Protein AF-A0A7Y2V251-F1 (afdb_monomer_lite)

Secondary structure (DSSP, 8-state):
-HHHHHHHHHHHHHHHHTT-SEEEE----GGGTTEEEEE-TTSSEEEEEESSS-EEEEEEE-SS-EEEEEEEESEEEEE-TTPPSEEEEEEEEESS-EEEEEEEE-S--SS-----SSSSSS-TTS---------------------EEEEEEEE-SS-EEEEEEEE-HHHHHHHHHHHHHHTTSTTGGG-EEEEEEBS-HHHHHHHHHH-TTGGGS--TTB-SS-SEEGGGGS-------

Foldseek 3Di:
DVVVVVVVVVVVVVVVVVPQQKDKDDDPDPVCVQWDWDADPVSQKIKIAGNPWFFQWKWKDDPPDIDIGGDRGRIDIGGNLPPDAAKIWIWTDTPLDIDIIIMGRHDHDPDRPPPDPPVPPPPPPPPDDDDDPDPDDDPPPPPDPFFKWKWKWQADDPDIDIDTDTDHPVVLVVVVVVLVVQCVDPRSVPMKMFMKGFQAPVVVVVVVVVDVCVLCDDDPGIDNHTPDISPPPDDPPPDDD

pLDDT: mean 75.59, std 18.44, range [29.95, 96.69]

Radius of gyration: 25.84 Å; chains: 1; bounding box: 51×59×82 Å

Sequence (241 aa):
MIKSKLIIVLLLVSSSVFCQKSTLIQNINFRAKELKHYLNKSEDSLILEAEYSTIYSVNIFNKNYNTSIEVNKNKTVIPISNLDIGRYVVEAILRDKRIIITLLRNEPFLDPPKIENLISEKRSYLLNYKKAIASKPKKIEKKSTYLYWVYSVVNSGPFSKKIKKMANLDDAERMIQRNQLDIKTLKGQSNILIIWEVYDKKMFFKHKVLDKDYLYRKSPYFNSKPYYTTESYGLEISSNY

Structure (mmCIF, N/CA/C/O backbone):
data_AF-A0A7Y2V251-F1
#
_entry.id   AF-A0A7Y2V251-F1
#
loop_
_atom_site.group_PDB
_atom_site.id
_atom_site.type_symbol
_atom_site.label_atom_id
_atom_site.label_alt_id
_atom_site.label_comp_id
_atom_site.label_asym_id
_atom_site.label_entity_id
_atom_site.label_seq_id
_atom_site.pdbx_PDB_ins_code
_atom_site.Cartn_x
_atom_site.Cartn_y
_atom_site.Cartn_z
_atom_site.occupancy
_atom_site.B_iso_or_equiv
_atom_site.auth_seq_id
_atom_site.auth_comp_id
_atom_site.auth_asym_id
_atom_site.auth_atom_id
_atom_site.pdbx_PDB_model_num
ATOM 1 N N . MET A 1 1 ? -13.595 17.914 50.031 1.00 58.09 1 MET A N 1
ATOM 2 C CA . MET A 1 1 ? -13.641 16.455 49.755 1.00 58.09 1 MET A CA 1
ATOM 3 C C . MET A 1 1 ? -13.844 16.083 48.280 1.00 58.09 1 MET A C 1
ATOM 5 O O . MET A 1 1 ? -13.220 15.132 47.835 1.00 58.09 1 MET A O 1
ATOM 9 N N . ILE A 1 2 ? -14.658 16.809 47.500 1.00 60.78 2 ILE A N 1
ATOM 10 C CA . ILE A 1 2 ? -14.968 16.460 46.092 1.00 60.78 2 ILE A CA 1
ATOM 11 C C . ILE A 1 2 ? -13.755 16.597 45.146 1.00 60.78 2 ILE A C 1
ATOM 13 O O . ILE A 1 2 ? -13.531 15.728 44.310 1.00 60.78 2 ILE A O 1
ATOM 17 N N . LYS A 1 3 ? -12.909 17.624 45.329 1.00 58.97 3 LYS A N 1
ATOM 18 C CA . LYS A 1 3 ? -11.714 17.854 44.487 1.00 58.97 3 LYS A CA 1
ATOM 19 C C . LYS A 1 3 ? -10.678 16.718 44.568 1.00 58.97 3 LYS A C 1
ATOM 21 O O . LYS A 1 3 ? -10.111 16.340 43.554 1.00 58.97 3 LYS A O 1
ATOM 26 N N . SER A 1 4 ? -10.481 16.136 45.754 1.00 64.56 4 SER A N 1
ATOM 27 C CA . SER A 1 4 ? -9.546 15.016 45.967 1.00 64.56 4 SER A CA 1
ATOM 28 C C . SER A 1 4 ? -10.040 13.717 45.315 1.00 64.56 4 SER A C 1
ATOM 30 O O . SER A 1 4 ? -9.253 13.019 44.682 1.00 64.56 4 SER A O 1
ATOM 32 N N . LYS A 1 5 ? -11.352 13.437 45.368 1.00 74.50 5 LYS A N 1
ATOM 33 C CA . LYS A 1 5 ? -11.943 12.271 44.689 1.00 74.50 5 LYS A CA 1
ATOM 34 C C . LYS A 1 5 ? -11.823 12.368 43.162 1.00 74.50 5 LYS A C 1
ATOM 36 O O . LYS A 1 5 ? -11.544 11.364 42.519 1.00 74.50 5 LYS A O 1
ATOM 41 N N . LEU A 1 6 ? -11.962 13.568 42.590 1.00 76.00 6 LEU A N 1
ATOM 42 C CA . LEU A 1 6 ? -11.829 13.791 41.144 1.00 76.00 6 LEU A CA 1
ATOM 43 C C . LEU A 1 6 ? -10.397 13.536 40.636 1.00 76.00 6 LEU A C 1
ATOM 45 O O . LEU A 1 6 ? -10.217 12.945 39.577 1.00 76.00 6 LEU A O 1
ATOM 49 N N . ILE A 1 7 ? -9.383 13.938 41.410 1.00 78.50 7 ILE A N 1
ATOM 50 C CA . ILE A 1 7 ? -7.963 13.732 41.070 1.00 78.50 7 ILE A CA 1
ATOM 51 C C . ILE A 1 7 ? -7.606 12.241 41.076 1.00 78.50 7 ILE A C 1
ATOM 53 O O . ILE A 1 7 ? -6.908 11.774 40.180 1.00 78.50 7 ILE A O 1
ATOM 57 N N . ILE A 1 8 ? -8.123 11.479 42.044 1.00 79.19 8 ILE A N 1
ATOM 58 C CA . ILE A 1 8 ? -7.907 10.026 42.117 1.00 79.19 8 ILE A CA 1
ATOM 59 C C . ILE A 1 8 ? -8.542 9.320 40.912 1.00 79.19 8 ILE A C 1
ATOM 61 O O . ILE A 1 8 ? -7.912 8.458 40.306 1.00 79.19 8 ILE A O 1
ATOM 65 N N . VAL A 1 9 ? -9.754 9.723 40.511 1.00 80.19 9 VAL A N 1
ATOM 66 C CA . VAL A 1 9 ? -10.399 9.199 39.296 1.00 80.19 9 VAL A CA 1
ATOM 67 C C . VAL A 1 9 ? -9.574 9.537 38.050 1.00 80.19 9 VAL A C 1
ATOM 69 O O . VAL A 1 9 ? -9.366 8.670 37.209 1.00 80.19 9 VAL A O 1
ATOM 72 N N . LEU A 1 10 ? -9.033 10.756 37.951 1.00 76.38 10 LEU A N 1
ATOM 73 C CA . LEU A 1 10 ? -8.202 11.170 36.817 1.00 76.38 10 LEU A CA 1
ATOM 74 C C . LEU A 1 10 ? -6.891 10.361 36.715 1.00 76.38 10 LEU A C 1
ATOM 76 O O . LEU A 1 10 ? -6.482 10.000 35.613 1.00 76.38 10 LEU A O 1
ATOM 80 N N . LEU A 1 11 ? -6.265 10.034 37.852 1.00 75.94 11 LEU A N 1
ATOM 81 C CA . LEU A 1 11 ? -5.055 9.197 37.930 1.00 75.94 11 LEU A CA 1
ATOM 82 C C . LEU A 1 11 ? -5.324 7.720 37.582 1.00 75.94 11 LEU A C 1
ATOM 84 O O . LEU A 1 11 ? -4.508 7.066 36.928 1.00 75.94 11 LEU A O 1
ATOM 88 N N . LEU A 1 12 ? -6.480 7.185 37.979 1.00 71.69 12 LEU A N 1
ATOM 89 C CA . LEU A 1 12 ? -6.889 5.822 37.618 1.00 71.69 12 LEU A CA 1
ATOM 90 C C . LEU A 1 12 ? -7.227 5.700 36.124 1.00 71.69 12 LEU A C 1
ATOM 92 O O . LEU A 1 12 ? -6.905 4.698 35.493 1.00 71.69 12 LEU A O 1
ATOM 96 N N . VAL A 1 13 ? -7.824 6.734 35.527 1.00 68.38 13 VAL A N 1
ATOM 97 C CA . VAL A 1 13 ? -8.116 6.745 34.087 1.00 68.38 13 VAL A CA 1
ATOM 98 C C . VAL A 1 13 ? -6.830 6.852 33.261 1.00 68.38 13 VAL A C 1
ATOM 100 O O . VAL A 1 13 ? -6.691 6.134 32.272 1.00 68.38 13 VAL A O 1
ATOM 103 N N . SER A 1 14 ? -5.858 7.679 33.659 1.00 66.69 14 SER A N 1
ATOM 104 C CA . SER A 1 14 ? -4.620 7.852 32.884 1.00 66.69 14 SER A CA 1
ATOM 105 C C . SER A 1 14 ? -3.743 6.596 32.854 1.00 66.69 14 SER A C 1
ATOM 107 O O . SER A 1 14 ? -3.212 6.255 31.800 1.00 66.69 14 SER A O 1
ATOM 109 N N . SER A 1 15 ? -3.645 5.860 33.964 1.00 64.06 15 SER A N 1
ATOM 110 C CA . SER A 1 15 ? -2.876 4.606 34.043 1.00 64.06 15 SER A CA 1
ATOM 111 C C . SER A 1 15 ? -3.422 3.491 33.139 1.00 64.06 15 SER A C 1
ATOM 113 O O . SER A 1 15 ? -2.644 2.693 32.619 1.00 64.06 15 SER A O 1
ATOM 115 N N . SER A 1 16 ? -4.728 3.478 32.854 1.00 64.75 16 SER A N 1
ATOM 116 C CA . SER A 1 16 ? -5.336 2.494 31.944 1.00 64.75 16 SER A CA 1
ATOM 117 C C . SER A 1 16 ? -4.958 2.679 30.464 1.00 64.75 16 SER A C 1
ATOM 119 O O . SER A 1 16 ? -4.984 1.718 29.698 1.00 64.75 16 SER A O 1
ATOM 121 N N . VAL A 1 17 ? -4.553 3.887 30.048 1.00 62.16 17 VAL A N 1
ATOM 122 C CA . VAL A 1 17 ? -4.175 4.175 28.650 1.00 62.16 17 VAL A CA 1
ATOM 123 C C . VAL A 1 17 ? -2.770 3.657 28.325 1.00 62.16 17 VAL A C 1
ATOM 125 O O . VAL A 1 17 ? -2.503 3.269 27.190 1.00 62.16 17 VAL A O 1
ATOM 128 N N . PHE A 1 18 ? -1.885 3.593 29.322 1.00 59.72 18 PHE A N 1
ATOM 129 C CA . PHE A 1 18 ? -0.491 3.172 29.148 1.00 59.72 18 PHE A CA 1
ATOM 130 C C . PHE A 1 18 ? -0.284 1.648 29.131 1.00 59.72 18 PHE A C 1
ATOM 132 O O . PHE A 1 18 ? 0.824 1.211 28.855 1.00 59.72 18 PHE A O 1
ATOM 139 N N . CYS A 1 19 ? -1.323 0.839 29.375 1.00 65.19 19 CYS A N 1
ATOM 140 C CA . CYS A 1 19 ? -1.224 -0.628 29.437 1.00 65.19 19 CYS A CA 1
ATOM 141 C C . CYS A 1 19 ? -1.732 -1.342 28.161 1.00 65.19 19 CYS A C 1
ATOM 143 O O . CYS A 1 19 ? -1.937 -2.555 28.157 1.00 65.19 19 CYS A O 1
ATOM 145 N N . GLN A 1 20 ? -1.967 -0.607 27.067 1.00 78.75 20 GLN A N 1
ATOM 146 C CA . GLN A 1 20 ? -2.423 -1.201 25.803 1.00 78.75 20 GLN A CA 1
ATOM 147 C C . GLN A 1 20 ? -1.262 -1.886 25.074 1.00 78.75 20 GLN A C 1
ATOM 149 O O . GLN A 1 20 ? -0.352 -1.224 24.561 1.00 78.75 20 GLN A O 1
ATOM 154 N N . LYS A 1 21 ? -1.337 -3.212 24.939 1.00 85.19 21 LYS A N 1
ATOM 155 C CA . LYS A 1 21 ? -0.377 -4.027 24.178 1.00 85.19 21 LYS A CA 1
ATOM 156 C C . LYS A 1 21 ? -0.486 -3.747 22.687 1.00 85.19 21 LYS A C 1
ATOM 158 O O . LYS A 1 21 ? 0.499 -3.857 21.947 1.00 85.19 21 LYS A O 1
ATOM 163 N N . SER A 1 22 ? -1.682 -3.411 22.208 1.00 88.81 22 SER A N 1
ATOM 164 C CA . SER A 1 22 ? -1.913 -3.008 20.823 1.00 88.81 22 SER A CA 1
ATOM 165 C C . SER A 1 22 ? -2.929 -1.900 20.685 1.00 88.81 22 SER A C 1
ATOM 167 O O . SER A 1 22 ? -3.957 -1.876 21.346 1.00 88.81 22 SER A O 1
ATOM 169 N N . THR A 1 23 ? -2.671 -1.021 19.725 1.00 89.06 23 THR A N 1
ATOM 170 C CA . THR A 1 23 ? -3.573 0.073 19.386 1.00 89.06 23 THR A CA 1
ATOM 171 C C . THR A 1 23 ? -3.946 -0.018 17.914 1.00 89.06 23 THR A C 1
ATOM 173 O O . THR A 1 23 ? -3.088 -0.126 17.035 1.00 89.06 23 THR A O 1
ATOM 176 N N . LEU A 1 24 ? -5.244 0.046 17.631 1.00 91.06 24 LEU A N 1
ATOM 177 C CA . LEU A 1 24 ? -5.774 0.039 16.274 1.00 91.06 24 LEU A CA 1
ATOM 178 C C . LEU A 1 24 ? -6.268 1.437 15.910 1.00 91.06 24 LEU A C 1
ATOM 180 O O . LEU A 1 24 ? -7.179 1.967 16.547 1.00 91.06 24 LEU A O 1
ATOM 184 N N . ILE A 1 25 ? -5.684 2.034 14.872 1.00 87.38 25 ILE A N 1
ATOM 185 C CA . ILE A 1 25 ? -6.126 3.347 14.402 1.00 87.38 25 ILE A CA 1
ATOM 186 C C . ILE A 1 25 ? -7.417 3.168 13.611 1.00 87.38 25 ILE A C 1
ATOM 188 O O . ILE A 1 25 ? -7.452 2.500 12.573 1.00 87.38 25 ILE A O 1
ATOM 192 N N . GLN A 1 26 ? -8.484 3.785 14.109 1.00 79.06 26 GLN A N 1
ATOM 193 C CA . GLN A 1 26 ? -9.785 3.744 13.462 1.00 79.06 26 GLN A CA 1
ATOM 194 C C . GLN A 1 26 ? -9.747 4.440 12.099 1.00 79.06 26 GLN A C 1
ATOM 196 O O . GLN A 1 26 ? -9.111 5.479 11.916 1.00 79.06 26 GLN A O 1
ATOM 201 N N . ASN A 1 27 ? -10.427 3.840 11.123 1.00 78.12 27 ASN A N 1
ATOM 202 C CA . ASN A 1 27 ? -10.495 4.399 9.784 1.00 78.12 27 ASN A CA 1
ATOM 203 C C . ASN A 1 27 ? -11.646 5.405 9.725 1.00 78.12 27 ASN A C 1
ATOM 205 O O . ASN A 1 27 ? -12.811 5.026 9.731 1.00 78.12 27 ASN A O 1
ATOM 209 N N . ILE A 1 28 ? -11.308 6.690 9.659 1.00 78.00 28 ILE A N 1
ATOM 210 C CA . ILE A 1 28 ? -12.278 7.794 9.578 1.00 78.00 28 ILE A CA 1
ATOM 211 C C . ILE A 1 28 ? -12.822 8.024 8.157 1.00 78.00 28 ILE A C 1
ATOM 213 O O . ILE A 1 28 ? -13.651 8.905 7.937 1.00 78.00 28 ILE A O 1
ATOM 217 N N . ASN A 1 29 ? -12.351 7.268 7.162 1.00 78.00 29 ASN A N 1
ATOM 218 C CA . ASN A 1 29 ? -12.801 7.415 5.785 1.00 78.00 29 ASN A CA 1
ATOM 219 C C . ASN A 1 29 ? -14.221 6.856 5.616 1.00 78.00 29 ASN A C 1
ATOM 221 O O . ASN A 1 29 ? -14.429 5.646 5.679 1.00 78.00 29 ASN A O 1
ATOM 225 N N . PHE A 1 30 ? -15.182 7.725 5.291 1.00 78.25 30 PHE A N 1
ATOM 226 C CA . PHE A 1 30 ? -16.577 7.333 5.065 1.00 78.25 30 PHE A CA 1
ATOM 227 C C . PHE A 1 30 ? -16.741 6.240 3.994 1.00 78.25 30 PHE A C 1
ATOM 229 O O . PHE A 1 30 ? -17.649 5.419 4.082 1.00 78.25 30 PHE A O 1
ATOM 236 N N . ARG A 1 31 ? -15.839 6.180 3.002 1.00 75.88 31 ARG A N 1
ATOM 237 C CA . ARG A 1 31 ? -15.863 5.160 1.939 1.00 75.88 31 ARG A CA 1
ATOM 238 C C . ARG A 1 31 ? -15.490 3.762 2.436 1.00 75.88 31 ARG A C 1
ATOM 240 O O . ARG A 1 31 ? -15.790 2.787 1.756 1.00 75.88 31 ARG A O 1
ATOM 247 N N . ALA A 1 32 ? -14.834 3.683 3.592 1.00 83.56 32 ALA A N 1
ATOM 248 C CA . ALA A 1 32 ? -14.402 2.454 4.245 1.00 83.56 32 ALA A CA 1
ATOM 249 C C . ALA A 1 32 ? -15.318 2.043 5.412 1.00 83.56 32 ALA A C 1
ATOM 251 O O . ALA A 1 32 ? -15.003 1.087 6.112 1.00 83.56 32 ALA A O 1
ATOM 252 N N . LYS A 1 33 ? -16.451 2.737 5.612 1.00 86.62 33 LYS A N 1
ATOM 253 C CA . LYS A 1 33 ? -17.388 2.497 6.724 1.00 86.62 33 LYS A CA 1
ATOM 254 C C . LYS A 1 33 ? -17.938 1.064 6.763 1.00 86.62 33 LYS A C 1
ATOM 256 O O . LYS A 1 33 ? -18.315 0.594 7.828 1.00 86.62 33 LYS A O 1
ATOM 261 N N . GLU A 1 34 ? -17.962 0.379 5.619 1.00 90.25 34 GLU A N 1
ATOM 262 C CA . GLU A 1 34 ? -18.449 -1.002 5.516 1.00 90.25 34 GLU A CA 1
ATOM 263 C C . GLU A 1 34 ? -17.562 -2.025 6.238 1.00 90.25 34 GLU A C 1
ATOM 265 O O . GLU A 1 34 ? -18.040 -3.110 6.555 1.00 90.25 34 GLU A O 1
ATOM 270 N N . LEU A 1 35 ? -16.278 -1.715 6.462 1.00 93.00 35 LEU A N 1
ATOM 271 C CA . LEU A 1 35 ? -15.353 -2.605 7.151 1.00 93.00 35 LEU A CA 1
ATOM 272 C C . LEU A 1 35 ? -15.208 -2.142 8.593 1.00 93.00 35 LEU A C 1
ATOM 274 O O . LEU A 1 35 ? -14.531 -1.157 8.884 1.00 93.00 35 LEU A O 1
ATOM 278 N N . LYS A 1 36 ? -15.830 -2.888 9.497 1.00 93.94 36 LYS A N 1
ATOM 279 C CA . LYS A 1 36 ? -15.640 -2.741 10.934 1.00 93.94 36 LYS A CA 1
ATOM 280 C C . LYS A 1 36 ? -14.357 -3.464 11.324 1.00 93.94 36 LYS A C 1
ATOM 282 O O . LYS A 1 36 ? -14.149 -4.624 10.966 1.00 93.94 36 LYS A O 1
ATOM 287 N N . HIS A 1 37 ? -13.508 -2.784 12.083 1.00 93.94 37 HIS A N 1
ATOM 288 C CA . HIS A 1 37 ? -12.243 -3.328 12.561 1.00 93.94 37 HIS A CA 1
ATOM 289 C C . HIS A 1 37 ? -12.013 -2.960 14.020 1.00 93.94 37 HIS A C 1
ATOM 291 O O . HIS A 1 37 ? -12.169 -1.811 14.440 1.00 93.94 37 HIS A O 1
ATOM 297 N N . TYR A 1 38 ? -11.647 -3.962 14.806 1.00 94.38 38 TYR A N 1
ATOM 298 C CA . TYR A 1 38 ? -11.414 -3.816 16.234 1.00 94.38 38 TYR A CA 1
ATOM 299 C C . TYR A 1 38 ? -10.491 -4.924 16.737 1.00 94.38 38 TYR A C 1
ATOM 301 O O . TYR A 1 38 ? -10.342 -5.972 16.106 1.00 94.38 38 TYR A O 1
ATOM 309 N N . LEU A 1 39 ? -9.848 -4.675 17.873 1.00 93.25 39 LEU A N 1
ATOM 310 C CA . LEU A 1 39 ? -9.084 -5.694 18.581 1.00 93.25 39 LEU A CA 1
ATOM 311 C C . LEU A 1 39 ? -10.020 -6.497 19.483 1.00 93.25 39 LEU A C 1
ATOM 313 O O . LEU A 1 39 ? -11.023 -5.976 19.977 1.00 93.25 39 LEU A O 1
ATOM 317 N N . ASN A 1 40 ? -9.706 -7.770 19.697 1.00 92.81 40 ASN A N 1
ATOM 318 C CA . ASN A 1 40 ? -10.381 -8.549 20.728 1.00 92.81 40 ASN A CA 1
ATOM 319 C C . ASN A 1 40 ? -10.005 -8.052 22.141 1.00 92.81 40 ASN A C 1
ATOM 321 O O . ASN A 1 40 ? -9.107 -7.232 22.311 1.00 92.81 40 ASN A O 1
ATOM 325 N N . LYS A 1 41 ? -10.683 -8.570 23.176 1.00 87.94 41 LYS A N 1
ATOM 326 C CA . LYS A 1 41 ? -10.466 -8.149 24.575 1.00 87.94 41 LYS A CA 1
ATOM 327 C C . LYS A 1 41 ? -9.024 -8.340 25.064 1.00 87.94 41 LYS A C 1
ATOM 329 O O . LYS A 1 41 ? -8.577 -7.574 25.905 1.00 87.94 41 LYS A O 1
ATOM 334 N N . SER A 1 42 ? -8.330 -9.355 24.554 1.00 87.75 42 SER A N 1
ATOM 335 C CA . SER A 1 42 ? -6.936 -9.658 24.903 1.00 87.75 42 SER A CA 1
ATOM 336 C C . SER A 1 42 ? -5.916 -8.862 24.080 1.00 87.75 42 SER A C 1
ATOM 338 O O . SER A 1 42 ? -4.716 -9.001 24.307 1.00 87.75 42 SER A O 1
ATOM 340 N N . GLU A 1 43 ? -6.382 -8.071 23.107 1.00 88.44 43 GLU A N 1
ATOM 341 C CA . GLU A 1 43 ? -5.578 -7.310 22.142 1.00 88.44 43 GLU A CA 1
ATOM 342 C C . GLU A 1 43 ? -4.612 -8.157 21.289 1.00 88.44 43 GLU A C 1
ATOM 344 O O . GLU A 1 43 ? -3.727 -7.622 20.623 1.00 88.44 43 GLU A O 1
ATOM 349 N N . ASP A 1 44 ? -4.778 -9.482 21.281 1.00 88.69 44 ASP A N 1
ATOM 350 C CA . ASP A 1 44 ? -3.911 -10.450 20.596 1.00 88.69 44 ASP A CA 1
ATOM 351 C C . ASP A 1 44 ? -4.401 -10.824 19.193 1.00 88.69 44 ASP A C 1
ATOM 353 O O . ASP A 1 44 ? -3.681 -11.486 18.440 1.00 88.69 44 ASP A O 1
ATOM 357 N N . SER A 1 45 ? -5.604 -10.381 18.824 1.00 93.19 45 SER A N 1
ATOM 358 C CA . SER A 1 45 ? -6.244 -10.702 17.554 1.00 93.19 45 SER A CA 1
ATOM 359 C C . SER A 1 45 ? -6.950 -9.485 16.964 1.00 93.19 45 SER A C 1
ATOM 361 O O . SER A 1 45 ? -7.707 -8.786 17.642 1.00 93.19 45 SER A O 1
ATOM 363 N N . LEU A 1 46 ? -6.743 -9.267 15.667 1.00 95.31 46 LEU A N 1
ATOM 364 C CA . LEU A 1 46 ? -7.460 -8.282 14.868 1.00 95.31 46 LEU A CA 1
ATOM 365 C C . LEU A 1 46 ? -8.712 -8.920 14.268 1.00 95.31 46 LEU A C 1
ATOM 367 O O . LEU A 1 46 ? -8.628 -9.906 13.534 1.00 95.31 46 LEU A O 1
ATOM 371 N N . ILE A 1 47 ? -9.869 -8.332 14.545 1.00 96.69 47 ILE A N 1
ATOM 372 C CA . ILE A 1 47 ? -11.148 -8.763 13.993 1.00 96.69 47 ILE A CA 1
ATOM 373 C C . ILE A 1 47 ? -11.536 -7.800 12.877 1.00 96.69 47 ILE A C 1
ATOM 375 O O . ILE A 1 47 ? -11.530 -6.581 13.062 1.00 96.69 47 ILE A O 1
ATOM 379 N N . LEU A 1 48 ? -11.865 -8.364 11.716 1.00 95.56 48 LEU A N 1
ATOM 380 C CA . LEU A 1 48 ? -12.338 -7.634 10.546 1.00 95.56 48 LEU A CA 1
ATOM 381 C C . LEU A 1 48 ? -13.703 -8.183 10.142 1.00 95.56 48 LEU A C 1
ATOM 383 O O . LEU A 1 48 ? -13.859 -9.389 9.947 1.00 95.56 48 LEU A O 1
ATOM 387 N N . GLU A 1 49 ? -14.679 -7.294 10.014 1.00 95.62 49 GLU A N 1
ATOM 388 C CA . GLU A 1 49 ? -16.056 -7.630 9.670 1.00 95.62 49 GLU A CA 1
ATOM 389 C C . GLU A 1 49 ? -16.579 -6.648 8.621 1.00 95.62 49 GLU A C 1
ATOM 391 O O . GLU A 1 49 ? -16.735 -5.457 8.882 1.00 95.62 49 GLU A O 1
ATOM 396 N N . ALA A 1 50 ? -16.815 -7.152 7.416 1.00 92.44 50 ALA A N 1
ATOM 397 C CA . ALA A 1 50 ? -17.425 -6.419 6.324 1.00 92.44 50 ALA A CA 1
ATOM 398 C C . ALA A 1 50 ? -18.948 -6.596 6.369 1.00 92.44 50 ALA A C 1
ATOM 400 O O . ALA A 1 50 ? -19.454 -7.714 6.445 1.00 92.44 50 ALA A O 1
ATOM 401 N N . GLU A 1 51 ? -19.676 -5.483 6.313 1.00 89.94 51 GLU A N 1
ATOM 402 C CA . GLU A 1 51 ? -21.129 -5.459 6.513 1.00 89.94 51 GLU A CA 1
ATOM 403 C C . GLU A 1 51 ? -21.899 -6.111 5.351 1.00 89.94 51 GLU A C 1
ATOM 405 O O . GLU A 1 51 ? -22.806 -6.906 5.581 1.00 89.94 51 GLU A O 1
ATOM 410 N N . TYR A 1 52 ? -21.497 -5.830 4.105 1.00 86.50 52 TYR A N 1
ATOM 411 C CA . TYR A 1 52 ? -22.193 -6.302 2.894 1.00 86.50 52 TYR A CA 1
ATOM 412 C C . TYR A 1 52 ? -21.267 -6.947 1.848 1.00 86.50 52 TYR A C 1
ATOM 414 O O . TYR A 1 52 ? -21.726 -7.395 0.799 1.00 86.50 52 TYR A O 1
ATOM 422 N N . SER A 1 53 ? -19.962 -7.003 2.120 1.00 85.62 53 SER A N 1
ATOM 423 C CA . SER A 1 53 ? -18.925 -7.343 1.140 1.00 85.62 53 SER A CA 1
ATOM 424 C C . SER A 1 53 ? -18.073 -8.524 1.608 1.00 85.62 53 SER A C 1
ATOM 426 O O . SER A 1 53 ? -17.914 -8.769 2.801 1.00 85.62 53 SER A O 1
ATOM 428 N N . THR A 1 54 ? -17.486 -9.268 0.670 1.00 90.38 54 THR A N 1
ATOM 429 C CA . THR A 1 54 ? -16.523 -10.333 0.991 1.00 90.38 54 THR A CA 1
ATOM 430 C C . THR A 1 54 ? -15.130 -9.740 1.169 1.00 90.38 54 THR A C 1
ATOM 432 O O . THR A 1 54 ? -14.666 -8.983 0.316 1.00 90.38 54 THR A O 1
ATOM 435 N N . ILE A 1 55 ? -14.446 -10.116 2.250 1.00 92.12 55 ILE A N 1
ATOM 436 C CA . ILE A 1 55 ? -13.014 -9.882 2.423 1.00 92.12 55 ILE A CA 1
ATOM 437 C C . ILE A 1 55 ? -12.299 -11.031 1.712 1.00 92.12 55 ILE A C 1
ATOM 439 O O . ILE A 1 55 ? -12.386 -12.183 2.140 1.00 92.12 55 ILE A O 1
ATOM 443 N N . TYR A 1 56 ? -11.621 -10.732 0.608 1.00 87.69 56 TYR A N 1
ATOM 444 C CA . TYR A 1 56 ? -10.886 -11.722 -0.180 1.00 87.69 56 TYR A CA 1
ATOM 445 C C . TYR A 1 56 ? -9.559 -12.055 0.483 1.00 87.69 56 TYR A C 1
ATOM 447 O O . TYR A 1 56 ? -9.258 -13.219 0.741 1.00 87.69 56 TYR A O 1
ATOM 455 N N . SER A 1 57 ? -8.791 -11.025 0.829 1.00 89.06 57 SER A N 1
ATOM 456 C CA . SER A 1 57 ? -7.502 -11.205 1.478 1.00 89.06 57 SER A CA 1
ATOM 457 C C . SER A 1 57 ? -7.160 -10.054 2.407 1.00 89.06 57 SER A C 1
ATOM 459 O O . SER A 1 57 ? -7.679 -8.941 2.284 1.00 89.06 57 SER A O 1
ATOM 461 N N . VAL A 1 58 ? -6.251 -10.326 3.336 1.00 89.88 58 VAL A N 1
ATOM 462 C CA . VAL A 1 5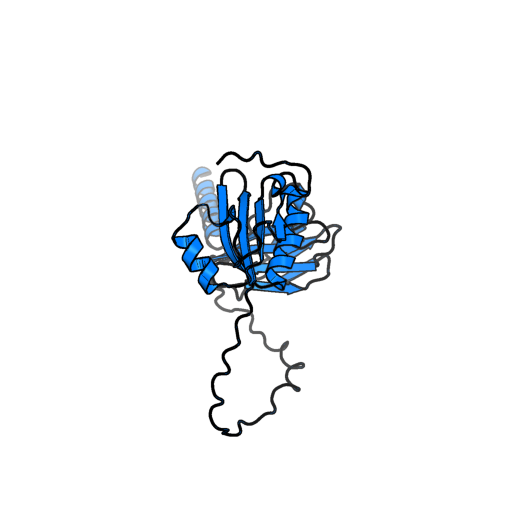8 ? -5.704 -9.329 4.250 1.00 89.88 58 VAL A CA 1
ATOM 463 C C . VAL A 1 58 ? -4.189 -9.404 4.216 1.00 89.88 58 VAL A C 1
ATOM 465 O O . VAL A 1 58 ? -3.607 -10.455 4.480 1.00 89.88 58 VAL A O 1
ATOM 468 N N . ASN A 1 59 ? -3.554 -8.282 3.892 1.00 85.12 59 ASN A N 1
ATOM 469 C CA . ASN A 1 59 ? -2.105 -8.149 3.908 1.00 85.12 59 ASN A CA 1
ATOM 470 C C . ASN A 1 59 ? -1.683 -7.397 5.168 1.00 85.12 59 ASN A C 1
ATOM 472 O O . ASN A 1 59 ? -2.249 -6.349 5.477 1.00 85.12 59 ASN A O 1
ATOM 476 N N . ILE A 1 60 ? -0.679 -7.899 5.880 1.00 87.62 60 ILE A N 1
ATOM 477 C CA . ILE A 1 60 ? -0.085 -7.218 7.035 1.00 87.62 60 ILE A CA 1
ATOM 478 C C . ILE A 1 60 ? 1.399 -7.056 6.759 1.00 87.62 60 ILE A C 1
ATOM 480 O O . ILE A 1 60 ? 2.107 -8.041 6.551 1.00 87.62 60 ILE A O 1
ATOM 484 N N . PHE A 1 61 ? 1.880 -5.816 6.759 1.00 83.06 61 PHE A N 1
ATOM 485 C CA . PHE A 1 61 ? 3.275 -5.548 6.436 1.00 83.06 61 PHE A CA 1
ATOM 486 C C . PHE A 1 61 ? 3.869 -4.352 7.185 1.00 83.06 61 PHE A C 1
ATOM 488 O O . PHE A 1 61 ? 3.178 -3.406 7.568 1.00 83.06 61 PHE A O 1
ATOM 495 N N . ASN A 1 62 ? 5.187 -4.400 7.368 1.00 80.94 62 ASN A N 1
ATOM 496 C CA . ASN A 1 62 ? 6.041 -3.284 7.767 1.00 80.94 62 ASN A CA 1
ATOM 497 C C . ASN A 1 62 ? 7.339 -3.309 6.921 1.00 80.94 62 ASN A C 1
ATOM 499 O O . ASN A 1 62 ? 7.396 -3.970 5.886 1.00 80.94 62 ASN A O 1
ATOM 503 N N . LYS A 1 63 ? 8.389 -2.581 7.325 1.00 76.88 63 LYS A N 1
ATOM 504 C CA . LYS A 1 63 ? 9.683 -2.560 6.613 1.00 76.88 63 LYS A CA 1
ATOM 505 C C . LYS A 1 63 ? 10.336 -3.949 6.449 1.00 76.88 63 LYS A C 1
ATOM 507 O O . LYS A 1 63 ? 10.983 -4.185 5.434 1.00 76.88 63 LYS A O 1
ATOM 512 N N . ASN A 1 64 ? 10.173 -4.833 7.432 1.00 77.75 64 ASN A N 1
ATOM 513 C CA . ASN A 1 64 ? 10.866 -6.117 7.568 1.00 77.75 64 ASN A CA 1
ATOM 514 C C . ASN A 1 64 ? 9.916 -7.334 7.590 1.00 77.75 64 ASN A C 1
ATOM 516 O O . ASN A 1 64 ? 10.385 -8.467 7.589 1.00 77.75 64 ASN A O 1
ATOM 520 N N . TYR A 1 65 ? 8.601 -7.117 7.620 1.00 79.81 65 TYR A N 1
ATOM 521 C CA . TYR A 1 65 ? 7.580 -8.159 7.719 1.00 79.81 65 TYR A CA 1
ATOM 522 C C . TYR A 1 65 ? 6.538 -7.989 6.614 1.00 79.81 65 TYR A C 1
ATOM 524 O O . TYR A 1 65 ? 6.116 -6.867 6.337 1.00 79.81 65 TYR A O 1
ATOM 532 N N . ASN A 1 66 ? 6.106 -9.085 5.994 1.00 82.50 66 ASN A N 1
ATOM 533 C CA . ASN A 1 66 ? 5.024 -9.089 5.014 1.00 82.50 66 ASN A CA 1
ATOM 534 C C . ASN A 1 66 ? 4.327 -10.453 5.019 1.00 82.50 66 ASN A C 1
ATOM 536 O O . ASN A 1 66 ? 4.981 -11.478 4.836 1.00 82.50 66 ASN A O 1
ATOM 540 N N . THR A 1 67 ? 3.013 -10.458 5.206 1.00 85.00 67 THR A N 1
ATOM 541 C CA . THR A 1 67 ? 2.179 -11.657 5.123 1.00 85.00 67 THR A CA 1
ATOM 542 C C . THR A 1 67 ? 0.878 -11.347 4.392 1.00 85.00 67 THR A C 1
ATOM 544 O O . THR A 1 67 ? 0.356 -10.233 4.484 1.00 85.00 67 THR A O 1
ATOM 547 N N . SER A 1 68 ? 0.349 -12.350 3.699 1.00 83.88 68 SER A N 1
ATOM 548 C CA . SER A 1 68 ? -0.935 -12.304 3.001 1.00 83.88 68 SER A CA 1
ATOM 549 C C . SER A 1 68 ? -1.779 -13.483 3.453 1.00 83.88 68 SER A C 1
ATOM 551 O O . SER A 1 68 ? -1.349 -14.631 3.366 1.00 83.88 68 SER A O 1
ATOM 553 N N . ILE A 1 69 ? -2.981 -13.192 3.936 1.00 87.75 69 ILE A N 1
ATOM 554 C CA . ILE A 1 69 ? -3.929 -14.182 4.438 1.00 87.75 69 ILE A CA 1
ATOM 555 C C . ILE A 1 69 ? -5.126 -14.179 3.498 1.00 87.75 69 ILE A C 1
ATOM 557 O O . ILE A 1 69 ? -5.788 -13.153 3.340 1.00 87.75 69 ILE A O 1
ATOM 561 N N . GLU A 1 70 ? -5.399 -15.317 2.868 1.00 88.62 70 GLU A N 1
ATOM 562 C CA . GLU A 1 70 ? -6.620 -15.517 2.092 1.00 88.62 70 GLU A CA 1
ATOM 563 C C . GLU A 1 70 ? -7.786 -15.820 3.041 1.00 88.62 70 GLU A C 1
ATOM 565 O O . GLU A 1 70 ? -7.657 -16.615 3.973 1.00 88.62 70 GLU A O 1
ATOM 570 N N . VAL A 1 71 ? -8.914 -15.139 2.840 1.00 91.31 71 VAL A N 1
ATOM 571 C CA . VAL A 1 71 ? -10.050 -15.145 3.770 1.00 91.31 71 VAL A CA 1
ATOM 572 C C . VAL A 1 71 ? -11.314 -15.650 3.081 1.00 91.31 71 VAL A C 1
ATOM 574 O O . VAL A 1 71 ? -11.926 -16.601 3.563 1.00 91.31 71 VAL A O 1
ATOM 577 N N . ASN A 1 72 ? -11.703 -15.021 1.967 1.00 91.44 72 ASN A N 1
ATOM 578 C CA . ASN A 1 72 ? -12.922 -15.301 1.196 1.00 91.44 72 ASN A CA 1
ATOM 579 C C . ASN A 1 72 ? -14.211 -15.380 2.045 1.00 91.44 72 ASN A C 1
ATOM 581 O O . ASN A 1 72 ? -15.096 -16.196 1.791 1.00 91.44 72 ASN A O 1
ATOM 585 N N . LYS A 1 73 ? -14.326 -14.529 3.072 1.00 92.50 73 LYS A N 1
ATOM 586 C CA . LYS A 1 73 ? -15.459 -14.458 4.016 1.00 92.50 73 LYS A CA 1
ATOM 587 C C . LYS A 1 73 ? -15.759 -13.004 4.372 1.00 92.50 73 LYS A C 1
ATOM 589 O O . LYS A 1 73 ? -14.915 -12.133 4.203 1.00 92.50 73 LYS A O 1
ATOM 594 N N . ASN A 1 74 ? -16.959 -12.721 4.866 1.00 92.56 74 ASN A N 1
ATOM 595 C CA . ASN A 1 74 ? -17.327 -11.384 5.353 1.00 92.56 74 ASN A CA 1
ATOM 596 C C . ASN A 1 74 ? -16.718 -11.060 6.728 1.00 92.56 74 ASN A C 1
ATOM 598 O O . ASN A 1 74 ? -16.547 -9.895 7.062 1.00 92.56 74 ASN A O 1
ATOM 602 N N . LYS A 1 75 ? -16.354 -12.075 7.516 1.00 95.62 75 LYS A N 1
ATOM 603 C CA . LYS A 1 75 ? -15.742 -11.922 8.835 1.00 95.62 75 LYS A CA 1
ATOM 604 C C . LYS A 1 75 ? -14.495 -12.782 8.959 1.00 95.62 75 LYS A C 1
ATOM 606 O O . LYS A 1 75 ? -14.483 -13.934 8.526 1.00 95.62 75 LYS A O 1
ATOM 611 N N . THR A 1 76 ? -13.457 -12.231 9.576 1.00 94.75 76 THR A N 1
ATOM 612 C CA . THR A 1 76 ? -12.210 -12.945 9.853 1.00 94.75 76 THR A CA 1
ATOM 613 C C . THR A 1 76 ? -11.562 -12.481 11.149 1.00 94.75 76 THR A C 1
ATOM 615 O O . THR A 1 76 ? -11.773 -11.356 11.607 1.00 94.75 76 THR A O 1
ATOM 618 N N . VAL A 1 77 ? -10.774 -13.376 11.736 1.00 96.12 77 VAL A N 1
ATOM 619 C CA . VAL A 1 77 ? -9.988 -13.141 12.945 1.00 96.12 77 VAL A CA 1
ATOM 620 C C . VAL A 1 77 ? -8.541 -13.442 12.601 1.00 96.12 77 VAL A C 1
ATOM 622 O O . VAL A 1 77 ? -8.223 -14.545 12.159 1.00 96.12 77 VAL A O 1
ATOM 625 N N . ILE A 1 78 ? -7.672 -12.454 12.781 1.00 93.38 78 ILE A N 1
ATOM 626 C CA . ILE A 1 78 ? -6.256 -12.551 12.449 1.00 93.38 78 ILE A CA 1
ATOM 627 C C . ILE A 1 78 ? -5.450 -12.466 13.742 1.00 93.38 78 ILE A C 1
ATOM 629 O O . ILE A 1 78 ? -5.451 -11.409 14.375 1.00 93.38 78 ILE A O 1
ATOM 633 N N . PRO A 1 79 ? -4.741 -13.536 14.133 1.00 92.75 79 PRO A N 1
ATOM 634 C CA . PRO A 1 79 ? -3.821 -13.484 15.260 1.00 92.75 79 PRO A CA 1
ATOM 635 C C . PRO A 1 79 ? -2.702 -12.475 14.985 1.00 92.75 79 PRO A C 1
ATOM 637 O O . PRO A 1 79 ? -2.026 -12.549 13.958 1.00 92.75 79 PRO A O 1
ATOM 640 N N . ILE A 1 80 ? -2.494 -11.542 15.910 1.00 91.38 80 ILE A N 1
ATOM 641 C CA . ILE A 1 80 ? -1.419 -10.539 15.866 1.00 91.38 80 ILE A CA 1
ATOM 642 C C . ILE A 1 80 ? -0.391 -10.740 16.987 1.00 91.38 80 ILE A C 1
ATOM 644 O O . ILE A 1 80 ? 0.557 -9.966 17.101 1.00 91.38 80 ILE A O 1
ATOM 648 N N . SER A 1 81 ? -0.541 -11.803 17.782 1.00 86.31 81 SER A N 1
ATOM 649 C CA . SER A 1 81 ? 0.356 -12.156 18.887 1.00 86.31 81 SER A CA 1
ATOM 650 C C . SER A 1 81 ? 1.812 -12.345 18.472 1.00 86.31 81 SER A C 1
ATOM 652 O O . SER A 1 81 ? 2.722 -12.028 19.230 1.00 86.31 81 SER A O 1
ATOM 654 N N . ASN A 1 82 ? 2.023 -12.833 17.252 1.00 83.94 82 ASN A N 1
ATOM 655 C CA . ASN A 1 82 ? 3.342 -13.176 16.728 1.00 83.94 82 ASN A CA 1
ATOM 656 C C . ASN A 1 82 ? 4.009 -11.997 16.003 1.00 83.94 82 ASN A C 1
ATOM 658 O O . ASN A 1 82 ? 5.067 -12.169 15.405 1.00 83.94 82 ASN A O 1
ATOM 662 N N . LEU A 1 83 ? 3.369 -10.822 15.992 1.00 86.44 83 LEU A N 1
ATOM 663 C CA . LEU A 1 83 ? 3.945 -9.615 15.416 1.00 86.44 83 LEU A CA 1
ATOM 664 C C . LEU A 1 83 ? 4.859 -8.940 16.436 1.00 86.44 83 LEU A C 1
ATOM 666 O O . LEU A 1 83 ? 4.420 -8.597 17.542 1.00 86.44 83 LEU A O 1
ATOM 670 N N . ASP A 1 84 ? 6.094 -8.682 16.007 1.00 88.50 84 ASP A N 1
ATOM 671 C CA . ASP A 1 84 ? 7.061 -7.876 16.745 1.00 88.50 84 ASP A CA 1
ATOM 672 C C . ASP A 1 84 ? 6.504 -6.479 17.034 1.00 88.50 84 ASP A C 1
ATOM 674 O O . ASP A 1 84 ? 5.616 -5.981 16.335 1.00 88.50 84 ASP A O 1
ATOM 678 N N . ILE A 1 85 ? 7.074 -5.818 18.037 1.00 88.31 85 ILE A N 1
ATOM 679 C CA . ILE A 1 85 ? 6.762 -4.430 18.384 1.00 88.31 85 ILE A CA 1
ATOM 680 C C . ILE A 1 85 ? 7.008 -3.532 17.166 1.00 88.31 85 ILE A C 1
ATOM 682 O O . ILE A 1 85 ? 8.042 -3.619 16.500 1.00 88.31 85 ILE A O 1
ATOM 686 N N . GLY A 1 86 ? 6.055 -2.651 16.866 1.00 86.62 86 GLY A N 1
ATOM 687 C CA . GLY A 1 86 ? 6.169 -1.728 15.747 1.00 86.62 86 GLY A CA 1
ATOM 688 C C . GLY A 1 86 ? 4.849 -1.356 15.086 1.00 86.62 86 GLY A C 1
ATOM 689 O O . GLY A 1 86 ? 3.754 -1.733 15.502 1.00 86.62 86 GLY A O 1
ATOM 690 N N . ARG A 1 87 ? 4.976 -0.577 14.010 1.00 87.31 87 ARG A N 1
ATOM 691 C CA . ARG A 1 87 ? 3.856 -0.080 13.213 1.00 87.31 87 ARG A CA 1
ATOM 692 C C . ARG A 1 87 ? 3.654 -0.943 11.975 1.00 87.31 87 ARG A C 1
ATOM 694 O O . ARG A 1 87 ? 4.544 -1.028 11.128 1.00 87.31 87 ARG A O 1
ATOM 701 N N . TYR A 1 88 ? 2.460 -1.503 11.848 1.00 89.69 88 TYR A N 1
ATOM 702 C CA . TYR A 1 88 ? 2.042 -2.322 10.721 1.00 89.69 88 TYR A CA 1
ATOM 703 C C . TYR A 1 88 ? 0.954 -1.621 9.923 1.00 89.69 88 TYR A C 1
ATOM 705 O O . TYR A 1 88 ? 0.079 -0.934 10.462 1.00 89.69 88 TYR A O 1
ATOM 713 N N . VAL A 1 89 ? 1.017 -1.822 8.616 1.00 88.31 89 VAL A N 1
ATOM 714 C CA . VAL A 1 89 ? -0.052 -1.480 7.691 1.00 88.31 89 VAL A CA 1
ATOM 715 C C . VAL A 1 89 ? -0.847 -2.750 7.443 1.00 88.31 89 VAL A C 1
ATOM 717 O O . VAL A 1 89 ? -0.291 -3.757 7.005 1.00 88.31 89 VAL A O 1
ATOM 720 N N . VAL A 1 90 ? -2.139 -2.696 7.748 1.00 91.12 90 VAL A N 1
ATOM 721 C CA . VAL A 1 90 ? -3.094 -3.759 7.454 1.00 91.12 90 VAL A CA 1
ATOM 722 C C . VAL A 1 90 ? -3.924 -3.320 6.261 1.00 91.12 90 VAL A C 1
ATOM 724 O O . VAL A 1 90 ? -4.554 -2.265 6.281 1.00 91.12 90 VAL A O 1
ATOM 727 N N . GLU A 1 91 ? -3.918 -4.119 5.211 1.00 88.19 91 GLU A N 1
ATOM 728 C CA . GLU A 1 91 ? -4.651 -3.869 3.981 1.00 88.19 91 GLU A CA 1
ATOM 729 C C . GLU A 1 91 ? -5.685 -4.975 3.786 1.00 88.19 91 GLU A C 1
ATOM 731 O O . GLU A 1 91 ? -5.334 -6.111 3.478 1.00 88.19 91 GLU A O 1
ATOM 736 N N . ALA A 1 92 ? -6.961 -4.639 3.958 1.00 91.12 92 ALA A N 1
ATOM 737 C CA . ALA A 1 92 ? -8.074 -5.529 3.662 1.00 91.12 92 ALA A CA 1
ATOM 738 C C . ALA A 1 92 ? -8.537 -5.314 2.215 1.00 91.12 92 ALA A C 1
ATOM 740 O O . ALA A 1 92 ? -8.893 -4.197 1.825 1.00 91.12 92 ALA A O 1
ATOM 741 N N . ILE A 1 93 ? -8.526 -6.382 1.421 1.00 87.19 93 ILE A N 1
ATOM 742 C CA . ILE A 1 93 ? -8.977 -6.393 0.029 1.00 87.19 93 ILE A CA 1
ATOM 743 C C . ILE A 1 93 ? -10.406 -6.935 -0.010 1.00 87.19 93 ILE A C 1
ATOM 745 O O . ILE A 1 93 ? -10.651 -8.104 0.286 1.00 87.19 93 ILE A O 1
ATOM 749 N N . LEU A 1 94 ? -11.342 -6.063 -0.367 1.00 87.38 94 LEU A N 1
ATOM 750 C CA . LEU A 1 94 ? -12.742 -6.368 -0.637 1.00 87.38 94 LEU A CA 1
ATOM 751 C C . LEU A 1 94 ? -12.962 -6.411 -2.163 1.00 87.38 94 LEU A C 1
ATOM 753 O O . LEU A 1 94 ? -12.017 -6.238 -2.934 1.00 87.38 94 LEU A O 1
ATOM 757 N N . ARG A 1 95 ? -14.199 -6.657 -2.615 1.00 76.44 95 ARG A N 1
ATOM 758 C CA . ARG A 1 95 ? -14.536 -6.833 -4.046 1.00 76.44 95 ARG A CA 1
ATOM 759 C C . ARG A 1 95 ? -14.124 -5.646 -4.912 1.00 76.44 95 ARG A C 1
ATOM 761 O O . ARG A 1 95 ? -13.563 -5.824 -5.986 1.00 76.44 95 ARG A O 1
ATOM 768 N N . ASP A 1 96 ? -14.438 -4.449 -4.449 1.00 78.00 96 ASP A N 1
ATOM 769 C CA . ASP A 1 96 ? -14.305 -3.187 -5.175 1.00 78.00 96 ASP A CA 1
ATOM 770 C C . ASP A 1 96 ? -13.424 -2.176 -4.428 1.00 78.00 96 ASP A C 1
ATOM 772 O O . ASP A 1 96 ? -13.122 -1.098 -4.944 1.00 78.00 96 ASP A O 1
ATOM 776 N N . LYS A 1 97 ? -12.996 -2.511 -3.205 1.00 81.62 97 LYS A N 1
ATOM 777 C CA . LYS A 1 97 ? -12.279 -1.596 -2.320 1.00 81.62 97 LYS A CA 1
ATOM 778 C C . LYS A 1 97 ? -11.101 -2.254 -1.637 1.00 81.62 97 LYS A C 1
ATOM 780 O O . LYS A 1 97 ? -11.062 -3.446 -1.354 1.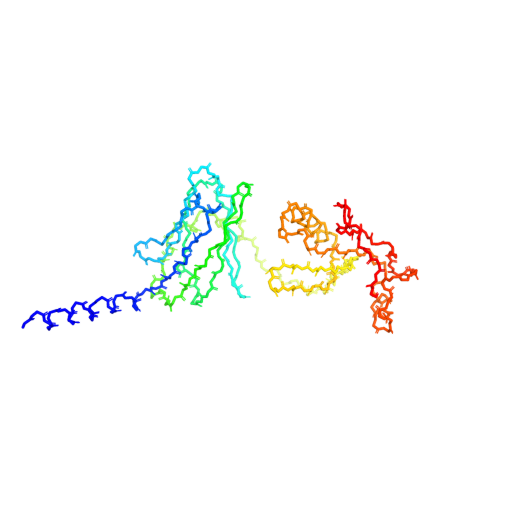00 81.62 97 LYS A O 1
ATOM 785 N N . ARG A 1 98 ? -10.135 -1.405 -1.324 1.00 83.69 98 ARG A N 1
ATOM 786 C CA . ARG A 1 98 ? -8.959 -1.728 -0.534 1.00 83.69 98 ARG A CA 1
ATOM 787 C C . ARG A 1 98 ? -8.929 -0.779 0.645 1.00 83.69 98 ARG A C 1
ATOM 789 O O . ARG A 1 98 ? -8.836 0.436 0.460 1.00 83.69 98 ARG A O 1
ATOM 796 N N . ILE A 1 99 ? -9.032 -1.328 1.843 1.00 86.25 99 ILE A N 1
ATOM 797 C CA . ILE A 1 99 ? -9.149 -0.551 3.069 1.00 86.25 99 ILE A CA 1
ATOM 798 C C . ILE A 1 99 ? -7.851 -0.698 3.852 1.00 86.25 99 ILE A C 1
ATOM 800 O O . ILE A 1 99 ? -7.434 -1.804 4.183 1.00 86.25 99 ILE A O 1
ATOM 804 N N . ILE A 1 100 ? -7.200 0.437 4.111 1.00 87.19 100 ILE A N 1
ATOM 805 C CA . ILE A 1 100 ? -5.929 0.501 4.832 1.00 87.19 100 ILE A CA 1
ATOM 806 C C . ILE A 1 100 ? -6.202 0.906 6.278 1.00 87.19 100 ILE A C 1
ATOM 808 O O . ILE A 1 100 ? -6.857 1.916 6.533 1.00 87.19 100 ILE A O 1
ATOM 812 N N . ILE A 1 101 ? -5.666 0.131 7.212 1.00 89.62 101 ILE A N 1
ATOM 813 C CA . ILE A 1 101 ? -5.755 0.332 8.656 1.00 89.62 101 ILE A CA 1
ATOM 814 C C . ILE A 1 101 ? -4.327 0.328 9.214 1.00 89.62 101 ILE A C 1
ATOM 816 O O . ILE A 1 101 ? -3.446 -0.363 8.702 1.00 89.62 101 ILE A O 1
ATOM 820 N N . THR A 1 102 ? -4.069 1.121 10.254 1.00 89.25 102 THR A N 1
ATOM 821 C CA . THR A 1 102 ? -2.780 1.090 10.962 1.00 89.25 102 THR A CA 1
ATOM 822 C C . THR A 1 102 ? -2.937 0.328 12.272 1.00 89.25 102 THR A C 1
ATOM 824 O O . THR A 1 102 ? -3.791 0.675 13.086 1.00 89.25 102 THR A O 1
ATOM 827 N N . LEU A 1 103 ? -2.083 -0.672 12.474 1.00 91.31 103 LEU A N 1
ATOM 828 C CA . LEU A 1 103 ? -1.957 -1.426 13.718 1.00 91.31 103 LEU A CA 1
ATOM 829 C C . LEU A 1 103 ? -0.629 -1.056 14.389 1.00 91.31 103 LEU A C 1
ATOM 831 O O . LEU A 1 103 ? 0.428 -1.113 13.758 1.00 91.31 103 LEU A O 1
ATOM 835 N N . LEU A 1 104 ? -0.684 -0.678 15.660 1.00 89.56 104 LEU A N 1
ATOM 836 C CA . LEU A 1 104 ? 0.479 -0.395 16.494 1.00 89.56 104 LEU A CA 1
ATOM 837 C C . LEU A 1 104 ? 0.629 -1.512 17.525 1.00 89.56 104 LEU A C 1
ATOM 839 O O . LEU A 1 104 ? -0.296 -1.782 18.287 1.00 89.56 104 LEU A O 1
ATOM 843 N N . ARG A 1 105 ? 1.789 -2.166 17.523 1.00 89.62 105 ARG A N 1
ATOM 844 C CA . ARG A 1 105 ? 2.218 -3.132 18.536 1.00 89.62 105 ARG A CA 1
ATOM 845 C C . ARG A 1 105 ? 3.138 -2.390 19.500 1.00 89.62 105 ARG A C 1
ATOM 847 O O . ARG A 1 105 ? 4.214 -1.968 19.075 1.00 89.62 105 ARG A O 1
ATOM 854 N N . ASN A 1 106 ? 2.707 -2.213 20.747 1.00 86.25 106 ASN A N 1
ATOM 855 C CA . ASN A 1 106 ? 3.426 -1.412 21.744 1.00 86.25 106 ASN A CA 1
ATOM 856 C C . ASN A 1 106 ? 4.270 -2.294 22.670 1.00 86.25 106 ASN A C 1
ATOM 858 O O . ASN A 1 106 ? 5.382 -1.919 23.027 1.00 86.25 106 ASN A O 1
ATOM 862 N N . GLU A 1 107 ? 3.764 -3.485 22.997 1.00 83.75 107 GLU A N 1
ATOM 863 C CA . GLU A 1 107 ? 4.410 -4.423 23.914 1.00 83.75 107 GLU A CA 1
ATOM 864 C C . GLU A 1 107 ? 4.432 -5.850 23.342 1.00 83.75 107 GLU A C 1
ATOM 866 O O . GLU A 1 107 ? 3.522 -6.248 22.597 1.00 83.75 107 GLU A O 1
ATOM 871 N N . PRO A 1 108 ? 5.461 -6.647 23.681 1.00 79.38 108 PRO A N 1
ATOM 872 C CA . PRO A 1 108 ? 5.490 -8.056 23.328 1.00 79.38 108 PRO A CA 1
ATOM 873 C C . PRO A 1 108 ? 4.481 -8.829 24.190 1.00 79.38 108 PRO A C 1
ATOM 875 O O . PRO A 1 108 ? 4.208 -8.469 25.335 1.00 79.38 108 PRO A O 1
ATOM 878 N N . PHE A 1 109 ? 3.925 -9.920 23.666 1.00 73.62 109 PHE A N 1
ATOM 879 C CA . PHE A 1 109 ? 3.170 -10.847 24.510 1.00 73.62 109 PHE A CA 1
ATOM 880 C C . PHE A 1 109 ? 4.155 -11.749 25.252 1.00 73.62 109 PHE A C 1
ATOM 882 O O . PHE A 1 109 ? 4.982 -12.395 24.615 1.00 73.62 109 PHE A O 1
ATOM 889 N N . LEU A 1 110 ? 4.069 -11.769 26.585 1.00 67.00 110 LEU A N 1
ATOM 890 C CA . LEU A 1 110 ? 4.917 -12.612 27.437 1.00 67.00 110 LEU A CA 1
ATOM 891 C C . LEU A 1 110 ? 4.673 -14.108 27.176 1.00 67.00 110 LEU A C 1
ATOM 893 O O . LEU A 1 110 ? 5.624 -14.879 27.161 1.00 67.00 110 LEU A O 1
ATOM 897 N N . ASP A 1 111 ? 3.428 -14.466 26.846 1.00 64.38 111 ASP A N 1
ATOM 898 C CA . ASP A 1 111 ? 3.017 -15.804 26.427 1.00 64.38 111 ASP A CA 1
ATOM 899 C C . ASP A 1 111 ? 2.268 -15.702 25.086 1.00 64.38 111 ASP A C 1
ATOM 901 O O . ASP A 1 111 ? 1.043 -15.528 25.073 1.00 64.38 111 ASP A O 1
ATOM 905 N N . PRO A 1 112 ? 2.949 -15.737 23.923 1.00 55.31 112 PRO A N 1
ATOM 906 C CA . PRO A 1 112 ? 2.236 -15.940 22.669 1.00 55.31 112 PRO A CA 1
ATOM 907 C C . PRO A 1 112 ? 1.470 -17.270 22.777 1.00 55.31 112 PRO A C 1
ATOM 909 O O . PRO A 1 112 ? 2.020 -18.231 23.322 1.00 55.31 112 PRO A O 1
ATOM 912 N N . PRO A 1 113 ? 0.217 -17.362 22.294 1.00 50.62 113 PRO A N 1
ATOM 913 C CA . PRO A 1 113 ? -0.552 -18.595 22.369 1.00 50.62 113 PRO A CA 1
ATOM 914 C C . PRO A 1 113 ? 0.281 -19.738 21.791 1.00 50.62 113 PRO A C 1
ATOM 916 O O . PRO A 1 113 ? 0.645 -19.743 20.612 1.00 50.62 113 PRO A O 1
ATOM 919 N N . LYS A 1 114 ? 0.624 -20.691 22.659 1.00 45.41 114 LYS A N 1
ATOM 920 C CA . LYS A 1 114 ? 1.353 -21.898 22.296 1.00 45.41 114 LYS A CA 1
ATOM 921 C C . LYS A 1 114 ? 0.459 -22.662 21.323 1.00 45.41 114 LYS A C 1
ATOM 923 O O . LYS A 1 114 ? -0.586 -23.176 21.711 1.00 45.41 114 LYS A O 1
ATOM 928 N N . ILE A 1 115 ? 0.827 -22.692 20.043 1.00 53.19 115 ILE A N 1
ATOM 929 C CA . ILE A 1 115 ? 0.145 -23.527 19.048 1.00 53.19 115 ILE A CA 1
ATOM 930 C C . ILE A 1 115 ? 0.555 -24.978 19.323 1.00 53.19 115 ILE A C 1
ATOM 932 O O . ILE A 1 115 ? 1.414 -25.545 18.652 1.00 53.19 115 ILE A O 1
ATOM 936 N N . GLU A 1 116 ? -0.046 -25.579 20.343 1.00 45.78 116 GLU A N 1
ATOM 937 C CA . GLU A 1 116 ? -0.153 -27.024 20.483 1.00 45.78 116 GLU A CA 1
ATOM 938 C C . GLU A 1 116 ? -1.456 -27.430 19.770 1.00 45.78 116 GLU A C 1
ATOM 940 O O . GLU A 1 116 ? -2.553 -27.096 20.203 1.00 45.78 116 GLU A O 1
ATOM 945 N N . ASN A 1 117 ? -1.305 -28.122 18.631 1.00 42.12 117 ASN A N 1
ATOM 946 C CA . ASN A 1 117 ? -2.344 -28.841 17.869 1.00 42.12 117 ASN A CA 1
ATOM 947 C C . ASN A 1 117 ? -3.185 -28.098 16.806 1.00 42.12 117 ASN A C 1
ATOM 949 O O . ASN A 1 117 ? -4.391 -28.300 16.719 1.00 42.12 117 ASN A O 1
ATOM 953 N N . LEU A 1 118 ? -2.546 -27.384 15.867 1.00 38.06 118 LEU A N 1
ATOM 954 C CA . LEU A 1 118 ? -3.107 -27.246 14.499 1.00 38.06 118 LEU A CA 1
ATOM 955 C C . LEU A 1 118 ? -2.095 -27.484 13.358 1.00 38.06 118 LEU A C 1
ATOM 957 O O . LEU A 1 118 ? -2.390 -27.253 12.189 1.00 38.06 118 LEU A O 1
ATOM 961 N N . ILE A 1 119 ? -0.900 -27.987 13.692 1.00 36.94 119 ILE A N 1
ATOM 962 C CA . ILE A 1 119 ? 0.170 -28.344 12.736 1.00 36.94 119 ILE A CA 1
ATOM 963 C C . ILE A 1 119 ? 0.338 -29.883 12.618 1.00 36.94 119 ILE A C 1
ATOM 965 O O . ILE A 1 119 ? 1.187 -30.365 11.872 1.00 36.94 119 ILE A O 1
ATOM 969 N N . SER A 1 120 ? -0.501 -30.679 13.296 1.00 38.84 120 SER A N 1
ATOM 970 C CA . SER A 1 120 ? -0.299 -32.134 13.445 1.00 38.84 120 SER A CA 1
ATOM 971 C C . SER A 1 120 ? -0.722 -33.001 12.241 1.00 38.84 120 SER A C 1
ATOM 973 O O . SER A 1 120 ? -0.098 -34.026 12.003 1.00 38.84 120 SER A O 1
ATOM 975 N N . GLU A 1 121 ? -1.689 -32.602 11.402 1.00 39.38 121 GLU A N 1
ATOM 976 C CA . GLU A 1 121 ? -2.239 -33.523 10.373 1.00 39.38 121 GLU A CA 1
ATOM 977 C C . GLU A 1 121 ? -1.901 -33.210 8.903 1.00 39.38 121 GLU A C 1
ATOM 979 O O . GLU A 1 121 ? -2.317 -33.936 8.006 1.00 39.38 121 GLU A O 1
ATOM 984 N N . LYS A 1 122 ? -1.080 -32.194 8.605 1.00 34.88 122 LYS A N 1
ATOM 985 C CA . LYS A 1 122 ? -0.651 -31.897 7.214 1.00 34.88 122 LYS A CA 1
ATOM 986 C C . LYS A 1 122 ? 0.863 -31.898 6.987 1.00 34.88 122 LYS A C 1
ATOM 988 O O . LYS A 1 122 ? 1.357 -31.268 6.053 1.00 34.88 122 LYS A O 1
ATOM 993 N N . ARG A 1 123 ? 1.623 -32.607 7.830 1.00 31.17 123 ARG A N 1
ATOM 994 C CA . ARG A 1 123 ? 3.092 -32.728 7.710 1.00 31.17 123 ARG A CA 1
ATOM 995 C C . ARG A 1 123 ? 3.610 -34.092 7.232 1.00 31.17 123 ARG A C 1
ATOM 997 O O . ARG A 1 123 ? 4.818 -34.236 7.073 1.00 31.17 123 ARG A O 1
ATOM 1004 N N . SER A 1 124 ? 2.751 -35.063 6.927 1.00 35.47 124 SER A N 1
ATOM 1005 C CA . SER A 1 124 ? 3.177 -36.445 6.637 1.00 35.47 124 SER A CA 1
ATOM 1006 C C . SER A 1 124 ? 3.542 -36.764 5.177 1.00 35.47 124 SER A C 1
ATOM 1008 O O . SER A 1 124 ? 3.909 -37.899 4.900 1.00 35.47 124 SER A O 1
ATOM 1010 N N . TYR A 1 125 ? 3.535 -35.801 4.246 1.00 35.34 125 TYR A N 1
ATOM 1011 C CA . TYR A 1 125 ? 3.921 -36.049 2.839 1.00 35.34 125 TYR A CA 1
ATOM 1012 C C . TYR A 1 125 ? 5.163 -35.285 2.344 1.00 35.34 125 TYR A C 1
ATOM 1014 O O . TYR A 1 125 ? 5.484 -35.362 1.162 1.00 35.34 125 TYR A O 1
ATOM 1022 N N . LEU A 1 126 ? 5.904 -34.574 3.208 1.00 42.75 126 LEU A N 1
ATOM 1023 C CA . LEU A 1 126 ? 7.062 -33.766 2.766 1.00 42.75 126 LEU A CA 1
ATOM 1024 C C . LEU A 1 126 ? 8.400 -34.041 3.465 1.00 42.75 126 LEU A C 1
ATOM 1026 O O . LEU A 1 126 ? 9.395 -33.411 3.111 1.00 42.75 126 LEU A O 1
ATOM 1030 N N . LEU A 1 127 ? 8.485 -34.988 4.401 1.00 34.53 127 LEU A N 1
ATOM 1031 C CA . LEU A 1 127 ? 9.763 -35.364 5.020 1.00 34.53 127 LEU A CA 1
ATOM 1032 C C . LEU A 1 127 ? 10.123 -36.818 4.720 1.00 34.53 127 LEU A C 1
ATOM 1034 O O . LEU A 1 127 ? 10.153 -37.674 5.596 1.00 34.53 127 LEU A O 1
ATOM 1038 N N . ASN A 1 128 ? 10.448 -37.085 3.459 1.00 38.66 128 ASN A N 1
ATOM 1039 C CA . ASN A 1 128 ? 11.269 -38.239 3.131 1.00 38.66 128 ASN A CA 1
ATOM 1040 C C . ASN A 1 128 ? 12.190 -37.910 1.956 1.00 38.66 128 ASN A C 1
ATOM 1042 O O . ASN A 1 128 ? 11.904 -38.231 0.809 1.00 38.66 128 ASN A O 1
ATOM 1046 N N . TYR A 1 129 ? 13.319 -37.262 2.248 1.00 33.06 129 TYR A N 1
ATOM 1047 C CA . TYR A 1 129 ? 14.529 -37.559 1.490 1.00 33.06 129 TYR A CA 1
ATOM 1048 C C . TYR A 1 129 ? 15.783 -37.308 2.330 1.00 33.06 129 TYR A C 1
ATOM 1050 O O . TYR A 1 129 ? 16.184 -36.174 2.600 1.00 33.06 129 TYR A O 1
ATOM 1058 N N . LYS A 1 130 ? 16.402 -38.415 2.749 1.00 34.84 130 LYS A N 1
ATOM 1059 C CA . LYS A 1 130 ? 17.781 -38.478 3.234 1.00 34.84 130 LYS A CA 1
ATOM 1060 C C . LYS A 1 130 ? 18.710 -37.830 2.200 1.00 34.84 130 LYS A C 1
ATOM 1062 O O . LYS A 1 130 ? 18.667 -38.163 1.020 1.00 34.84 130 LYS A O 1
ATOM 1067 N N . LYS A 1 131 ? 19.594 -36.943 2.664 1.00 36.56 131 LYS A N 1
ATOM 1068 C CA . LYS A 1 131 ? 20.735 -36.426 1.895 1.00 36.56 131 LYS A CA 1
ATOM 1069 C C . LYS A 1 131 ? 21.597 -37.590 1.392 1.00 36.56 131 LYS A C 1
ATOM 1071 O O . LYS A 1 131 ? 22.289 -38.222 2.186 1.00 36.56 131 LYS A O 1
ATOM 1076 N N . ALA A 1 132 ? 21.618 -37.803 0.080 1.00 32.16 132 ALA A N 1
ATOM 1077 C CA . ALA A 1 132 ? 22.786 -38.360 -0.587 1.00 32.16 132 ALA A CA 1
ATOM 1078 C C . ALA A 1 132 ? 23.825 -37.237 -0.727 1.00 32.16 132 ALA A C 1
ATOM 1080 O O . ALA A 1 132 ? 23.503 -36.131 -1.172 1.00 32.16 132 ALA A O 1
ATOM 1081 N N . ILE A 1 133 ? 25.061 -37.502 -0.308 1.00 46.84 133 ILE A N 1
ATOM 1082 C CA . ILE A 1 133 ? 26.204 -36.613 -0.524 1.00 46.84 133 ILE A CA 1
ATOM 1083 C C . ILE A 1 133 ? 26.536 -36.692 -2.018 1.00 46.84 133 ILE A C 1
ATOM 1085 O O . ILE A 1 133 ? 27.284 -37.559 -2.452 1.00 46.84 133 ILE A O 1
ATOM 1089 N N . ALA A 1 134 ? 25.921 -35.817 -2.811 1.00 40.78 134 ALA A N 1
ATOM 1090 C CA . ALA A 1 134 ? 26.230 -35.635 -4.222 1.00 40.78 134 ALA A CA 1
ATOM 1091 C C . ALA A 1 134 ? 27.043 -34.345 -4.395 1.00 40.78 134 ALA A C 1
ATOM 1093 O O . ALA A 1 134 ? 26.713 -33.299 -3.831 1.00 40.78 134 ALA A O 1
ATOM 1094 N N . SER A 1 135 ? 28.134 -34.455 -5.150 1.00 45.72 135 SER A N 1
ATOM 1095 C CA . SER A 1 135 ? 29.066 -33.390 -5.529 1.00 45.72 135 SER A CA 1
ATOM 1096 C C . SER A 1 135 ? 28.368 -32.061 -5.833 1.00 45.72 135 SER A C 1
ATOM 1098 O O . SER A 1 135 ? 27.377 -32.043 -6.562 1.00 45.72 135 SER A O 1
ATOM 1100 N N . LYS A 1 136 ? 28.919 -30.954 -5.308 1.00 48.44 136 LYS A N 1
ATOM 1101 C CA . LYS A 1 136 ? 28.436 -29.578 -5.527 1.00 48.44 136 LYS A CA 1
ATOM 1102 C C . LYS A 1 136 ? 27.999 -29.384 -6.990 1.00 48.44 136 LYS A C 1
ATOM 1104 O O . LYS A 1 136 ? 28.867 -29.416 -7.867 1.00 48.44 136 LYS A O 1
ATOM 1109 N N . PRO A 1 137 ? 26.710 -29.131 -7.282 1.00 39.25 137 PRO A N 1
ATOM 1110 C CA . PRO A 1 137 ? 26.338 -28.717 -8.618 1.00 39.25 137 PRO A CA 1
ATOM 1111 C C . PRO A 1 137 ? 26.920 -27.320 -8.836 1.00 39.25 137 PRO A C 1
ATOM 1113 O O . PRO A 1 137 ? 26.769 -26.420 -8.004 1.00 39.25 137 PRO A O 1
ATOM 1116 N N . LYS A 1 138 ? 27.634 -27.157 -9.952 1.00 45.38 138 LYS A N 1
ATOM 1117 C CA . LYS A 1 138 ? 28.046 -25.859 -10.495 1.00 45.38 138 LYS A CA 1
ATOM 1118 C C . LYS A 1 138 ? 26.850 -24.908 -10.381 1.00 45.38 138 LYS A C 1
ATOM 1120 O O . LYS A 1 138 ? 25.758 -25.272 -10.815 1.00 45.38 138 LYS A O 1
ATOM 1125 N N . LYS A 1 139 ? 27.038 -23.719 -9.792 1.00 42.44 139 LYS A N 1
ATOM 1126 C CA . LYS A 1 139 ? 26.038 -22.638 -9.825 1.00 42.44 139 LYS A CA 1
ATOM 1127 C C . LYS A 1 139 ? 25.594 -22.471 -11.278 1.00 42.44 139 LYS A C 1
ATOM 1129 O O . LYS A 1 139 ? 26.342 -21.936 -12.089 1.00 42.44 139 LYS A O 1
ATOM 1134 N N . ILE A 1 140 ? 24.395 -22.940 -11.607 1.00 46.97 140 ILE A N 1
ATOM 1135 C CA . ILE A 1 140 ? 23.725 -22.524 -12.830 1.00 46.97 140 ILE A CA 1
ATOM 1136 C C . ILE A 1 140 ? 23.263 -21.105 -12.522 1.00 46.97 140 ILE A C 1
ATOM 1138 O O . ILE A 1 140 ? 22.296 -20.897 -11.787 1.00 46.97 140 ILE A O 1
ATOM 1142 N N . GLU A 1 141 ? 24.026 -20.121 -12.990 1.00 43.66 141 GLU A N 1
ATOM 1143 C CA . GLU A 1 141 ? 23.584 -18.734 -13.026 1.00 43.66 141 GLU A CA 1
ATOM 1144 C C . GLU A 1 141 ? 22.237 -18.697 -13.749 1.00 43.66 141 GLU A C 1
ATOM 1146 O O . GLU A 1 141 ? 22.150 -18.956 -14.951 1.00 43.66 141 GLU A O 1
ATOM 1151 N N . LYS A 1 142 ? 21.156 -18.411 -13.017 1.00 43.66 142 LYS A N 1
ATOM 1152 C CA . LYS A 1 142 ? 19.879 -18.075 -13.644 1.00 43.66 142 LYS A CA 1
ATOM 1153 C C . LYS A 1 142 ? 20.120 -16.822 -14.489 1.00 43.66 142 LYS A C 1
ATOM 1155 O O . LYS A 1 142 ? 20.254 -15.730 -13.940 1.00 43.66 142 LYS A O 1
ATOM 1160 N N . LYS A 1 143 ? 20.214 -16.989 -15.814 1.00 44.31 143 LYS A N 1
ATOM 1161 C CA . LYS A 1 143 ? 20.253 -15.897 -16.796 1.00 44.31 143 LYS A CA 1
ATOM 1162 C C . LYS A 1 143 ? 19.084 -14.960 -16.501 1.00 44.31 143 LYS A C 1
ATOM 1164 O O . LYS A 1 143 ? 17.932 -15.346 -16.658 1.00 44.31 143 LYS A O 1
ATOM 1169 N N . SER A 1 144 ? 19.367 -13.751 -16.023 1.00 48.06 144 SER A N 1
ATOM 1170 C CA . SER A 1 144 ? 18.315 -12.794 -15.705 1.00 48.06 144 SER A CA 1
ATOM 1171 C C . SER A 1 144 ? 17.758 -12.177 -16.993 1.00 48.06 144 SER A C 1
ATOM 1173 O O . SER A 1 144 ? 18.364 -11.267 -17.562 1.00 48.06 144 SER A O 1
ATOM 1175 N N . THR A 1 145 ? 16.618 -12.668 -17.463 1.00 60.62 145 THR A N 1
ATOM 1176 C CA . THR A 1 145 ? 15.813 -12.084 -18.545 1.00 60.62 145 THR A CA 1
ATOM 1177 C C . THR A 1 145 ? 15.080 -10.840 -18.026 1.00 60.62 145 THR A C 1
ATOM 1179 O O . THR A 1 145 ? 13.920 -10.900 -17.633 1.00 60.62 145 THR A O 1
ATOM 1182 N N . TYR A 1 146 ? 15.763 -9.695 -17.967 1.00 66.12 146 TYR A N 1
ATOM 1183 C CA . TYR A 1 146 ? 15.116 -8.398 -17.718 1.00 66.12 146 TYR A CA 1
ATOM 1184 C C . TYR A 1 146 ? 15.183 -7.555 -18.991 1.00 66.12 146 TYR A C 1
ATOM 1186 O O . TYR A 1 146 ? 16.288 -7.183 -19.388 1.00 66.12 146 TYR A O 1
ATOM 1194 N N . LEU A 1 147 ? 14.034 -7.235 -19.594 1.00 80.44 147 LEU A N 1
ATOM 1195 C CA . LEU A 1 147 ? 13.958 -6.525 -20.883 1.00 80.44 147 LEU A CA 1
ATOM 1196 C C . LEU A 1 147 ? 12.987 -5.336 -20.876 1.00 80.44 147 LEU A C 1
ATOM 1198 O O . LEU A 1 147 ? 12.627 -4.847 -21.936 1.00 80.44 147 LEU A O 1
ATOM 1202 N N . TYR A 1 148 ? 12.588 -4.827 -19.707 1.00 90.31 148 TYR A N 1
ATOM 1203 C CA . TYR A 1 148 ? 11.759 -3.623 -19.643 1.00 90.31 148 TYR A CA 1
ATOM 1204 C C . TYR A 1 148 ? 12.368 -2.574 -18.725 1.00 90.31 148 TYR A C 1
ATOM 1206 O O . TYR A 1 148 ? 12.688 -2.856 -17.570 1.00 90.31 148 TYR A O 1
ATOM 1214 N N . TRP A 1 149 ? 12.526 -1.353 -19.227 1.00 92.38 149 TRP A N 1
ATOM 1215 C CA . TRP A 1 149 ? 12.862 -0.186 -18.423 1.00 92.38 149 TRP A CA 1
ATOM 1216 C C . TRP A 1 149 ? 11.578 0.528 -18.023 1.00 92.38 149 TRP A C 1
ATOM 1218 O O . TRP A 1 149 ? 10.782 0.910 -18.874 1.00 92.38 149 TRP A O 1
ATOM 1228 N N . VAL A 1 150 ? 11.381 0.717 -16.723 1.00 92.06 150 VAL A N 1
ATOM 1229 C CA . VAL A 1 150 ? 10.155 1.283 -16.168 1.00 92.06 150 VAL A CA 1
ATOM 1230 C C . VAL A 1 150 ? 10.449 2.616 -15.501 1.00 92.06 150 VAL A C 1
ATOM 1232 O O . VAL A 1 150 ? 11.308 2.708 -14.618 1.00 92.06 150 VAL A O 1
ATOM 1235 N N . TYR A 1 151 ? 9.682 3.631 -15.883 1.00 91.19 151 TYR A N 1
ATOM 1236 C CA . TYR A 1 151 ? 9.572 4.914 -15.205 1.00 91.19 151 TYR A CA 1
ATOM 1237 C C . TYR A 1 151 ? 8.154 5.062 -14.663 1.00 91.19 151 TYR A C 1
ATOM 1239 O O . TYR A 1 151 ? 7.195 5.028 -15.427 1.00 91.19 151 TYR A O 1
ATOM 1247 N N . SER A 1 152 ? 8.005 5.243 -13.354 1.00 91.00 152 SER A N 1
ATOM 1248 C CA . SER A 1 152 ? 6.694 5.497 -12.760 1.00 91.00 152 SER A CA 1
ATOM 1249 C C . SER A 1 152 ? 6.727 6.656 -11.776 1.00 91.00 152 SER A C 1
ATOM 1251 O O . SER A 1 152 ? 7.612 6.714 -10.918 1.00 91.00 152 SER A O 1
ATOM 1253 N N . VAL A 1 153 ? 5.725 7.522 -11.849 1.00 87.75 153 VAL A N 1
ATOM 1254 C CA . VAL A 1 153 ? 5.459 8.602 -10.900 1.00 87.75 153 VAL A CA 1
ATOM 1255 C C . VAL A 1 153 ? 4.112 8.332 -10.254 1.00 87.75 153 VAL A C 1
ATOM 1257 O O . VAL A 1 153 ? 3.095 8.258 -10.938 1.00 87.75 153 VAL A O 1
ATOM 1260 N N . VAL A 1 154 ? 4.114 8.171 -8.935 1.00 84.81 154 VAL A N 1
ATOM 1261 C CA . VAL A 1 154 ? 2.890 8.024 -8.145 1.00 84.81 154 VAL A CA 1
ATOM 1262 C C . VAL A 1 154 ? 2.688 9.296 -7.340 1.00 84.81 154 VAL A C 1
ATOM 1264 O O . VAL A 1 154 ? 3.548 9.654 -6.532 1.00 84.81 154 VAL A O 1
ATOM 1267 N N . ASN A 1 155 ? 1.563 9.960 -7.566 1.00 77.81 155 ASN A N 1
ATOM 1268 C CA . ASN A 1 155 ? 1.184 11.203 -6.920 1.00 77.81 155 ASN A CA 1
ATOM 1269 C C . ASN A 1 155 ? 0.180 10.921 -5.797 1.00 77.81 155 ASN A C 1
ATOM 1271 O O . ASN A 1 155 ? -0.881 10.334 -5.997 1.00 77.81 155 ASN A O 1
ATOM 1275 N N . SER A 1 156 ? 0.534 11.352 -4.590 1.00 71.00 156 SER A N 1
ATOM 1276 C CA . SER A 1 156 ? -0.228 11.123 -3.360 1.00 71.00 156 SER A CA 1
ATOM 1277 C C . SER A 1 156 ? -0.589 12.457 -2.706 1.00 71.00 156 SER A C 1
ATOM 1279 O O . SER A 1 156 ? -0.321 12.656 -1.524 1.00 71.00 156 SER A O 1
ATOM 1281 N N . GLY A 1 157 ? -1.161 13.393 -3.471 1.00 68.06 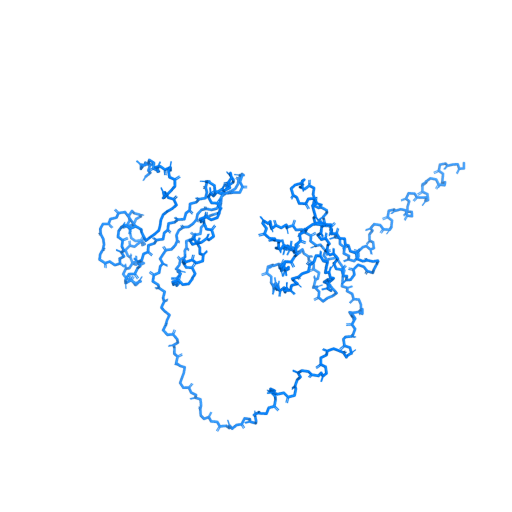157 GLY A N 1
ATOM 1282 C CA . GLY A 1 157 ? -1.486 14.745 -3.000 1.00 68.06 157 GLY A CA 1
ATOM 1283 C C . GLY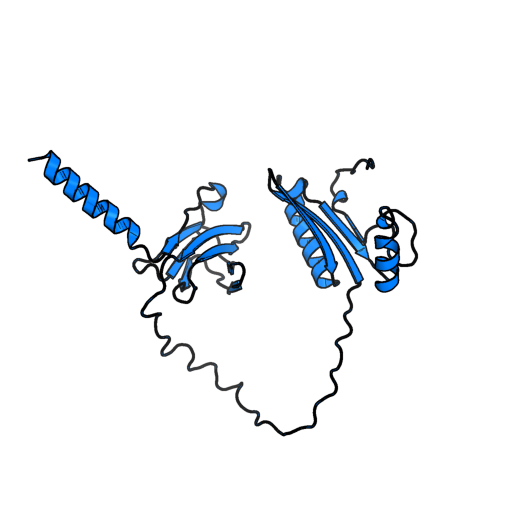 A 1 157 ? -0.233 15.629 -2.914 1.00 68.06 157 GLY A C 1
ATOM 1284 O O . GLY A 1 157 ? 0.312 15.957 -3.963 1.00 68.06 157 GLY A O 1
ATOM 1285 N N . PRO A 1 158 ? 0.260 16.005 -1.716 1.00 71.19 158 PRO A N 1
ATOM 1286 C CA . PRO A 1 158 ? 1.427 16.887 -1.583 1.00 71.19 158 PRO A CA 1
ATOM 1287 C C . PRO A 1 158 ? 2.770 16.243 -1.968 1.00 71.19 158 PRO A C 1
ATOM 1289 O O . PRO A 1 158 ? 3.774 16.944 -2.068 1.00 71.19 158 PRO A O 1
ATOM 1292 N N . PHE A 1 159 ? 2.821 14.923 -2.172 1.00 70.50 159 PHE A N 1
ATOM 1293 C CA . PHE A 1 159 ? 4.065 14.206 -2.456 1.00 70.50 159 PHE A CA 1
ATOM 1294 C C . PHE A 1 159 ? 3.975 13.396 -3.746 1.00 70.50 159 PHE A C 1
ATOM 1296 O O . PHE A 1 159 ? 2.952 12.771 -4.031 1.00 70.50 159 PHE A O 1
ATOM 1303 N N . SER A 1 160 ? 5.091 13.342 -4.475 1.00 79.38 160 SER A N 1
ATOM 1304 C CA . SER A 1 160 ? 5.280 12.451 -5.619 1.00 79.38 160 SER A CA 1
ATOM 1305 C C . SER A 1 160 ? 6.411 11.463 -5.340 1.00 79.38 160 SER A C 1
ATOM 1307 O O . SER A 1 160 ? 7.449 11.814 -4.773 1.00 79.38 160 SER A O 1
ATOM 1309 N N . LYS A 1 161 ? 6.222 10.202 -5.733 1.00 85.81 161 LYS A N 1
ATOM 1310 C CA . LYS A 1 161 ? 7.260 9.170 -5.674 1.00 85.81 161 LYS A CA 1
ATOM 1311 C C . LYS A 1 161 ? 7.635 8.748 -7.085 1.00 85.81 161 LYS A C 1
ATOM 1313 O O . LYS A 1 161 ? 6.813 8.183 -7.801 1.00 85.81 161 LYS A O 1
ATOM 1318 N N . LYS A 1 162 ? 8.896 8.981 -7.454 1.00 88.38 162 LYS A N 1
ATOM 1319 C CA . LYS A 1 162 ? 9.470 8.557 -8.737 1.00 88.38 162 LYS A CA 1
ATOM 1320 C C . LYS A 1 162 ? 10.217 7.238 -8.559 1.00 88.38 162 LYS A C 1
ATOM 1322 O O . LYS A 1 162 ? 11.029 7.100 -7.647 1.00 88.38 162 LYS A O 1
ATOM 1327 N N . ILE A 1 163 ? 9.957 6.274 -9.432 1.00 87.50 163 ILE A N 1
ATOM 1328 C CA . ILE A 1 163 ? 10.619 4.968 -9.449 1.00 87.50 163 ILE A CA 1
ATOM 1329 C C . ILE A 1 163 ? 11.164 4.737 -10.856 1.00 87.50 163 ILE A C 1
ATOM 1331 O O . ILE A 1 163 ? 10.468 4.949 -11.846 1.00 87.50 163 ILE A O 1
ATOM 1335 N N . LYS A 1 164 ? 12.428 4.317 -10.925 1.00 90.25 164 LYS A N 1
ATOM 1336 C CA . LYS A 1 164 ? 13.141 3.957 -12.152 1.00 90.25 164 LYS A CA 1
ATOM 1337 C C . LYS A 1 164 ? 13.762 2.583 -11.943 1.00 90.25 164 LYS A C 1
ATOM 1339 O O . LYS A 1 164 ? 14.640 2.460 -11.090 1.00 90.25 164 LYS A O 1
ATOM 1344 N N . LYS A 1 165 ? 13.300 1.555 -12.652 1.00 91.81 165 LYS A N 1
ATOM 1345 C CA . LYS A 1 165 ? 13.809 0.186 -12.468 1.00 91.81 165 LYS A CA 1
ATOM 1346 C C . LYS A 1 165 ? 13.759 -0.638 -13.749 1.00 91.81 165 LYS A C 1
ATOM 1348 O O . LYS A 1 165 ? 12.964 -0.354 -14.637 1.00 91.81 165 LYS A O 1
ATOM 1353 N N . MET A 1 166 ? 14.577 -1.688 -13.797 1.00 90.94 166 MET A N 1
ATOM 1354 C CA . MET A 1 166 ? 14.374 -2.779 -14.750 1.00 90.94 166 MET A CA 1
ATOM 1355 C C . MET A 1 166 ? 13.281 -3.714 -14.233 1.00 90.94 166 MET A C 1
ATOM 1357 O O . MET A 1 166 ? 13.194 -3.956 -13.027 1.00 90.94 166 MET A O 1
ATOM 1361 N N . ALA A 1 167 ? 12.486 -4.250 -15.147 1.00 89.50 167 ALA A N 1
ATOM 1362 C CA . ALA A 1 167 ? 11.443 -5.226 -14.891 1.00 89.50 167 ALA A CA 1
ATOM 1363 C C . ALA A 1 167 ? 11.550 -6.396 -15.882 1.00 89.50 167 ALA A C 1
ATOM 1365 O O . ALA A 1 167 ? 12.145 -6.279 -16.961 1.00 89.50 167 ALA A O 1
ATOM 1366 N N . ASN A 1 168 ? 11.005 -7.542 -15.482 1.00 90.75 168 ASN A N 1
ATOM 1367 C CA . ASN A 1 168 ? 10.664 -8.622 -16.403 1.00 90.75 168 ASN A CA 1
ATOM 1368 C C . ASN A 1 168 ? 9.270 -8.352 -17.007 1.00 90.75 168 ASN A C 1
ATOM 1370 O O . ASN A 1 168 ? 8.628 -7.356 -16.665 1.00 90.75 168 ASN A O 1
ATOM 1374 N N . LEU A 1 169 ? 8.829 -9.221 -17.918 1.00 86.44 169 LEU A N 1
ATOM 1375 C CA . LEU A 1 169 ? 7.525 -9.088 -18.569 1.00 86.44 169 LEU A CA 1
ATOM 1376 C C . LEU A 1 169 ? 6.379 -9.115 -17.544 1.00 86.44 169 LEU A C 1
ATOM 1378 O O . LEU A 1 169 ? 5.597 -8.173 -17.495 1.00 86.44 169 LEU A O 1
ATOM 1382 N N . ASP A 1 170 ? 6.356 -10.115 -16.658 1.00 88.81 170 ASP A N 1
ATOM 1383 C CA . ASP A 1 170 ? 5.299 -10.282 -15.649 1.00 88.81 170 ASP A CA 1
ATOM 1384 C C . ASP A 1 170 ? 5.145 -9.057 -14.731 1.00 88.81 170 ASP A C 1
ATOM 1386 O O . ASP A 1 170 ? 4.034 -8.631 -14.409 1.00 88.81 170 ASP A O 1
ATOM 1390 N N . ASP A 1 171 ? 6.260 -8.460 -14.295 1.00 89.19 171 ASP A N 1
ATOM 1391 C CA . ASP A 1 171 ? 6.237 -7.246 -13.481 1.00 89.19 171 ASP A CA 1
ATOM 1392 C C . ASP A 1 171 ? 5.757 -6.041 -14.296 1.00 89.19 171 ASP A C 1
ATOM 1394 O O . ASP A 1 171 ? 5.018 -5.212 -13.762 1.00 89.19 171 ASP A O 1
ATOM 1398 N N . ALA A 1 172 ? 6.172 -5.922 -15.562 1.00 88.06 172 ALA A N 1
ATOM 1399 C CA . ALA A 1 172 ? 5.730 -4.848 -16.448 1.00 88.06 172 ALA A CA 1
ATOM 1400 C C . ALA A 1 172 ? 4.215 -4.929 -16.692 1.00 88.06 172 ALA A C 1
ATOM 1402 O O . ALA A 1 172 ? 3.515 -3.935 -16.498 1.00 88.06 172 ALA A O 1
ATOM 1403 N N . GLU A 1 173 ? 3.690 -6.113 -17.003 1.00 88.50 173 GLU A N 1
ATOM 1404 C CA . GLU A 1 173 ? 2.257 -6.355 -17.186 1.00 88.50 173 GLU A CA 1
ATOM 1405 C C . GLU A 1 173 ? 1.460 -6.076 -15.913 1.00 88.50 173 GLU A C 1
ATOM 1407 O O . GLU A 1 173 ? 0.453 -5.367 -15.953 1.00 88.50 173 GLU A O 1
ATOM 1412 N N . ARG A 1 174 ? 1.945 -6.533 -14.752 1.00 92.75 174 ARG A N 1
ATOM 1413 C CA . ARG A 1 174 ? 1.315 -6.222 -13.461 1.00 92.75 174 ARG A CA 1
ATOM 1414 C C . ARG A 1 174 ? 1.267 -4.715 -13.204 1.00 92.75 174 ARG A C 1
ATOM 1416 O O . ARG A 1 174 ? 0.278 -4.209 -12.670 1.00 92.75 174 ARG A O 1
ATOM 1423 N N . MET A 1 175 ? 2.328 -3.986 -13.559 1.00 90.62 175 MET A N 1
ATOM 1424 C CA . MET A 1 175 ? 2.371 -2.527 -13.430 1.00 90.62 175 MET A CA 1
ATOM 1425 C C . MET A 1 175 ? 1.389 -1.842 -14.385 1.00 90.62 175 MET A C 1
ATOM 1427 O O . MET A 1 175 ? 0.725 -0.898 -13.961 1.00 90.62 175 MET A O 1
ATOM 1431 N N . ILE A 1 176 ? 1.244 -2.339 -15.616 1.00 87.81 176 ILE A N 1
ATOM 1432 C CA . ILE A 1 176 ? 0.263 -1.852 -16.597 1.00 87.81 176 ILE A CA 1
ATOM 1433 C C . ILE A 1 176 ? -1.160 -2.059 -16.081 1.00 87.81 176 ILE A C 1
ATOM 1435 O O . ILE A 1 176 ? -1.913 -1.094 -15.984 1.00 87.81 176 ILE A O 1
ATOM 1439 N N . GLN A 1 177 ? -1.512 -3.283 -15.679 1.00 89.81 177 GLN A N 1
ATOM 1440 C CA . GLN A 1 177 ? -2.847 -3.609 -15.166 1.00 89.81 177 GLN A CA 1
ATOM 1441 C C . GLN A 1 177 ? -3.212 -2.734 -13.965 1.00 89.81 177 GLN A C 1
ATOM 1443 O O . GLN A 1 177 ? -4.303 -2.172 -13.896 1.00 89.81 177 GLN A O 1
ATOM 1448 N N . ARG A 1 178 ? -2.270 -2.559 -13.031 1.00 89.50 178 ARG A N 1
ATOM 1449 C CA . ARG A 1 178 ? -2.466 -1.674 -11.883 1.00 89.50 178 ARG A CA 1
ATOM 1450 C C . ARG A 1 178 ? -2.650 -0.221 -12.312 1.00 89.50 178 ARG A C 1
ATOM 1452 O O . ARG A 1 178 ? -3.574 0.428 -11.835 1.00 89.50 178 ARG A O 1
ATOM 1459 N N . ASN A 1 179 ? -1.799 0.282 -13.206 1.00 88.31 179 ASN A N 1
ATOM 1460 C CA . ASN A 1 179 ? -1.904 1.654 -13.687 1.00 88.31 179 ASN A CA 1
ATOM 1461 C C . ASN A 1 179 ? -3.259 1.898 -14.356 1.00 88.31 179 ASN A C 1
ATOM 1463 O O . ASN A 1 179 ? -3.903 2.873 -14.000 1.00 88.31 179 ASN A O 1
ATOM 1467 N N . GLN A 1 180 ? -3.733 0.985 -15.210 1.00 86.50 180 GLN A N 1
ATOM 1468 C CA . GLN A 1 180 ? -5.041 1.059 -15.876 1.00 86.50 180 GLN A CA 1
ATOM 1469 C C . GLN A 1 180 ? -6.231 1.140 -14.909 1.00 86.50 180 GLN A C 1
ATOM 1471 O O . GLN A 1 180 ? -7.262 1.721 -15.246 1.00 86.50 180 GLN A O 1
ATOM 1476 N N . LEU A 1 181 ? -6.113 0.559 -13.714 1.00 85.69 181 LEU A N 1
ATOM 1477 C CA . LEU A 1 181 ? -7.105 0.722 -12.652 1.00 85.69 181 LEU A CA 1
ATOM 1478 C C . LEU A 1 181 ? -6.937 2.071 -11.942 1.00 85.69 181 LEU A C 1
ATOM 1480 O O . LEU A 1 181 ? -7.925 2.760 -11.692 1.00 85.69 181 LEU A O 1
ATOM 1484 N N . ASP A 1 182 ? -5.695 2.472 -11.664 1.00 82.56 182 ASP A N 1
ATOM 1485 C CA . ASP A 1 182 ? -5.377 3.706 -10.946 1.00 82.56 182 ASP A CA 1
ATOM 1486 C C . ASP A 1 182 ? -5.828 4.957 -11.720 1.00 82.56 182 ASP A C 1
ATOM 1488 O O . ASP A 1 182 ? -6.452 5.836 -11.121 1.00 82.56 182 ASP A O 1
ATOM 1492 N N . ILE A 1 183 ? -5.597 5.034 -13.038 1.00 81.19 183 ILE A N 1
ATOM 1493 C CA . ILE A 1 183 ? -6.017 6.186 -13.865 1.00 81.19 183 ILE A CA 1
ATOM 1494 C C . ILE A 1 183 ? -7.529 6.408 -13.898 1.00 81.19 183 ILE A C 1
ATOM 1496 O O . ILE A 1 183 ? -7.976 7.531 -14.114 1.00 81.19 183 ILE A O 1
ATOM 1500 N N . LYS A 1 184 ? -8.338 5.379 -13.624 1.00 81.12 184 LYS A N 1
ATOM 1501 C CA . LYS A 1 184 ? -9.800 5.532 -13.516 1.00 81.12 184 LYS A CA 1
ATOM 1502 C C . LYS A 1 184 ? -10.219 6.282 -12.249 1.00 81.12 184 LYS A C 1
ATOM 1504 O O . LYS A 1 184 ? -11.368 6.693 -12.121 1.00 81.12 184 LYS A O 1
ATOM 1509 N N . THR A 1 185 ? -9.308 6.460 -11.294 1.00 78.31 185 THR A N 1
ATOM 1510 C CA . THR A 1 185 ? -9.564 7.171 -10.040 1.00 78.31 185 THR A CA 1
ATOM 1511 C C . THR A 1 185 ? -9.079 8.619 -10.121 1.00 78.31 185 THR A C 1
ATOM 1513 O O . THR A 1 185 ? -7.999 8.882 -10.639 1.00 78.31 185 THR A O 1
ATOM 1516 N N . LEU A 1 186 ? -9.809 9.560 -9.507 1.00 72.25 186 LEU A N 1
ATOM 1517 C CA . LEU A 1 186 ? -9.424 10.985 -9.450 1.00 72.25 186 LEU A CA 1
ATOM 1518 C C . LEU A 1 186 ? -7.994 11.221 -8.931 1.00 72.25 186 LEU A C 1
ATOM 1520 O O . LEU A 1 186 ? -7.327 12.161 -9.341 1.00 72.25 186 LEU A O 1
ATOM 1524 N N . LYS A 1 187 ? -7.507 10.369 -8.019 1.00 73.06 187 LYS A N 1
ATOM 1525 C CA . LYS A 1 187 ? -6.137 10.471 -7.492 1.00 73.06 187 LYS A CA 1
ATOM 1526 C C . LYS A 1 187 ? -5.107 9.929 -8.485 1.00 73.06 187 LYS A C 1
ATOM 1528 O O . LYS A 1 187 ? -4.055 10.535 -8.667 1.00 73.06 187 LYS A O 1
ATOM 1533 N N . GLY A 1 188 ? -5.410 8.802 -9.126 1.00 72.19 188 GLY A N 1
ATOM 1534 C CA . GLY A 1 188 ? -4.489 8.119 -10.027 1.00 72.19 188 GLY A CA 1
ATOM 1535 C C . GLY A 1 188 ? -4.439 8.679 -11.448 1.00 72.19 188 GLY A C 1
ATOM 1536 O O . GLY A 1 188 ? -3.499 8.347 -12.158 1.00 72.19 188 GLY A O 1
ATOM 1537 N N . GLN A 1 189 ? -5.349 9.579 -11.838 1.00 77.50 189 GLN A 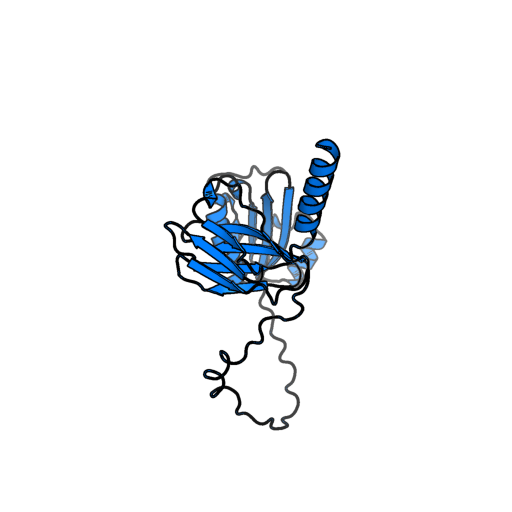N 1
ATOM 1538 C CA . GLN A 1 189 ? -5.259 10.351 -13.092 1.00 77.50 189 GLN A CA 1
ATOM 1539 C C . GLN A 1 189 ? -3.938 11.115 -13.234 1.00 77.50 189 GLN A C 1
ATOM 1541 O O . GLN A 1 189 ? -3.446 11.316 -14.335 1.00 77.50 189 GLN A O 1
ATOM 1546 N N . SER A 1 190 ? -3.350 11.521 -12.108 1.00 75.56 190 SER A N 1
ATOM 1547 C CA . SER A 1 190 ? -2.062 12.213 -12.089 1.00 75.56 190 SER A CA 1
ATOM 1548 C C . SER A 1 190 ? -0.858 11.263 -12.063 1.00 75.56 190 SER A C 1
ATOM 1550 O O . SER A 1 190 ? 0.278 11.728 -12.113 1.00 75.56 190 SER A O 1
ATOM 1552 N N . ASN A 1 191 ? -1.061 9.945 -11.961 1.00 83.81 191 ASN A N 1
ATOM 1553 C CA . ASN A 1 191 ? 0.037 8.980 -11.974 1.00 83.81 191 ASN A CA 1
ATOM 1554 C C . ASN A 1 191 ? 0.546 8.777 -13.400 1.00 83.81 191 ASN A C 1
ATOM 1556 O O . ASN A 1 191 ? -0.235 8.678 -14.337 1.00 83.81 191 ASN A O 1
ATOM 1560 N N . ILE A 1 192 ? 1.858 8.624 -13.546 1.00 87.62 192 ILE A N 1
ATOM 1561 C CA . ILE A 1 192 ? 2.510 8.406 -14.839 1.00 87.62 192 ILE A CA 1
ATOM 1562 C C . ILE A 1 192 ? 3.214 7.055 -14.793 1.00 87.62 192 ILE A C 1
ATOM 1564 O O . ILE A 1 192 ? 3.947 6.767 -13.847 1.00 87.62 192 ILE A O 1
ATOM 1568 N N . LEU A 1 193 ? 3.028 6.231 -15.815 1.00 90.62 193 LEU A N 1
ATOM 1569 C CA . LEU A 1 193 ? 3.773 5.003 -16.046 1.00 90.62 193 LEU A CA 1
ATOM 1570 C C . LEU A 1 193 ? 4.222 4.977 -17.505 1.00 90.62 193 LEU A C 1
ATOM 1572 O O . LEU A 1 193 ? 3.396 5.013 -18.410 1.00 90.62 193 LEU A O 1
ATOM 1576 N N . ILE A 1 194 ? 5.531 4.884 -17.713 1.00 89.25 194 ILE A N 1
ATOM 1577 C CA . ILE A 1 194 ? 6.145 4.734 -19.029 1.00 89.25 194 ILE A CA 1
ATOM 1578 C C . ILE A 1 194 ? 7.063 3.518 -18.983 1.00 89.25 194 ILE A C 1
ATOM 1580 O O . ILE A 1 194 ? 7.879 3.370 -18.065 1.00 89.25 194 ILE A O 1
ATOM 1584 N N . ILE A 1 195 ? 6.906 2.630 -19.956 1.00 91.00 195 ILE A N 1
ATOM 1585 C CA . ILE A 1 195 ? 7.662 1.387 -20.060 1.00 91.00 195 ILE A CA 1
ATOM 1586 C C . ILE A 1 195 ? 8.289 1.319 -21.443 1.00 91.00 195 ILE A C 1
ATOM 1588 O O . ILE A 1 195 ? 7.591 1.451 -22.441 1.00 91.00 195 ILE A O 1
ATOM 1592 N N . TRP A 1 196 ? 9.591 1.062 -21.493 1.00 90.94 196 TRP A N 1
ATOM 1593 C CA . TRP A 1 196 ? 10.337 0.790 -22.717 1.00 90.94 196 TRP A CA 1
ATOM 1594 C C . TRP A 1 196 ? 10.785 -0.663 -22.728 1.00 90.94 196 TRP A C 1
ATOM 1596 O O . TRP A 1 196 ? 11.194 -1.194 -21.697 1.00 90.94 196 TRP A O 1
ATOM 1606 N N . GLU A 1 197 ? 10.744 -1.284 -23.893 1.00 88.38 197 GLU A N 1
ATOM 1607 C CA . GLU A 1 197 ? 11.373 -2.564 -24.167 1.00 88.38 197 GLU A CA 1
ATOM 1608 C C . GLU A 1 197 ? 12.853 -2.332 -24.487 1.00 88.38 197 GLU A C 1
ATOM 1610 O O . GLU A 1 197 ? 13.207 -1.491 -25.314 1.00 88.38 197 GLU A O 1
ATOM 1615 N N . VAL A 1 198 ? 13.734 -3.047 -23.795 1.00 89.31 198 VAL A N 1
ATOM 1616 C CA . VAL A 1 198 ? 15.187 -2.891 -23.887 1.00 89.31 198 VAL A CA 1
ATOM 1617 C C . VAL A 1 198 ? 15.778 -4.165 -24.465 1.00 89.31 198 VAL A C 1
ATOM 1619 O O . VAL A 1 198 ? 15.777 -5.195 -23.797 1.00 89.31 198 VAL A O 1
ATOM 1622 N N . TYR A 1 199 ? 16.336 -4.077 -25.671 1.00 84.00 199 TYR A N 1
ATOM 1623 C CA . TYR A 1 199 ? 16.928 -5.209 -26.387 1.00 84.00 199 TYR A CA 1
ATOM 1624 C C . TYR A 1 199 ? 18.359 -5.504 -25.916 1.00 84.00 199 TYR A C 1
ATOM 1626 O O . TYR A 1 199 ? 18.739 -6.662 -25.760 1.00 84.00 199 TYR A O 1
ATOM 1634 N N . ASP A 1 200 ? 19.143 -4.456 -25.626 1.00 82.38 200 ASP A N 1
ATOM 1635 C CA . ASP A 1 200 ? 20.497 -4.576 -25.072 1.00 82.38 200 ASP A CA 1
ATOM 1636 C C . ASP A 1 200 ? 20.643 -3.740 -23.799 1.00 82.38 200 ASP A C 1
ATOM 1638 O O . ASP A 1 200 ? 20.884 -2.530 -23.818 1.00 82.38 200 ASP A O 1
ATOM 1642 N N . LYS A 1 201 ? 20.562 -4.424 -22.657 1.00 86.12 201 LYS A N 1
ATOM 1643 C CA . LYS A 1 201 ? 20.695 -3.819 -21.329 1.00 86.12 201 LYS A CA 1
ATOM 1644 C C . LYS A 1 201 ? 22.039 -3.114 -21.125 1.00 86.12 201 LYS A C 1
ATOM 1646 O O . LYS A 1 201 ? 22.075 -2.059 -20.491 1.00 86.12 201 LYS A O 1
ATOM 1651 N N . LYS A 1 202 ? 23.148 -3.694 -21.596 1.00 85.44 202 LYS A N 1
ATOM 1652 C CA . LYS A 1 202 ? 24.493 -3.153 -21.336 1.00 85.44 202 LYS A CA 1
ATOM 1653 C C . LYS A 1 202 ? 24.670 -1.837 -22.082 1.00 85.44 202 LYS A C 1
ATOM 1655 O O . LYS A 1 202 ? 25.040 -0.833 -21.470 1.00 85.44 202 LYS A O 1
ATOM 1660 N N . MET A 1 203 ? 24.351 -1.832 -23.376 1.00 80.00 203 MET A N 1
ATOM 1661 C CA . MET A 1 203 ? 24.446 -0.626 -24.194 1.00 80.00 203 MET A CA 1
ATOM 1662 C C . MET A 1 203 ? 23.416 0.426 -23.786 1.00 80.00 203 MET A C 1
ATOM 1664 O O . MET A 1 203 ? 23.758 1.609 -23.748 1.00 80.00 203 MET A O 1
ATOM 1668 N N . PHE A 1 204 ? 22.209 0.017 -23.389 1.00 84.94 204 PHE A N 1
ATOM 1669 C CA . PHE A 1 204 ? 21.181 0.920 -22.876 1.00 84.94 204 PHE A CA 1
ATOM 1670 C C . PHE A 1 204 ? 21.670 1.739 -21.677 1.00 84.94 204 PHE A C 1
ATOM 1672 O O . PHE A 1 204 ? 21.591 2.966 -21.706 1.00 84.94 204 PHE A O 1
ATOM 1679 N N . PHE A 1 205 ? 22.228 1.097 -20.644 1.00 85.25 205 PHE A N 1
ATOM 1680 C CA . PHE A 1 205 ? 22.720 1.828 -19.473 1.00 85.25 205 PHE A CA 1
ATOM 1681 C C . PHE A 1 205 ? 23.931 2.703 -19.789 1.00 85.25 205 PHE A C 1
ATOM 1683 O O . PHE A 1 205 ? 23.998 3.820 -19.280 1.00 85.25 205 PHE A O 1
ATOM 1690 N N . LYS A 1 206 ? 24.851 2.238 -20.646 1.00 84.06 206 LYS A N 1
ATOM 1691 C CA . LYS A 1 206 ? 26.027 3.022 -21.049 1.00 84.06 206 LYS A CA 1
ATOM 1692 C C . LYS A 1 206 ? 25.616 4.358 -21.674 1.00 84.06 206 LYS A C 1
ATOM 1694 O O . LYS A 1 206 ? 26.093 5.398 -21.240 1.00 84.06 206 LYS A O 1
ATOM 1699 N N . HIS A 1 207 ? 24.696 4.338 -22.635 1.00 78.25 207 HIS A N 1
ATOM 1700 C CA . HIS A 1 207 ? 24.251 5.554 -23.320 1.00 78.25 207 HIS A CA 1
ATOM 1701 C C . HIS A 1 207 ? 23.330 6.412 -22.448 1.00 78.25 207 HIS A C 1
ATOM 1703 O O . HIS A 1 207 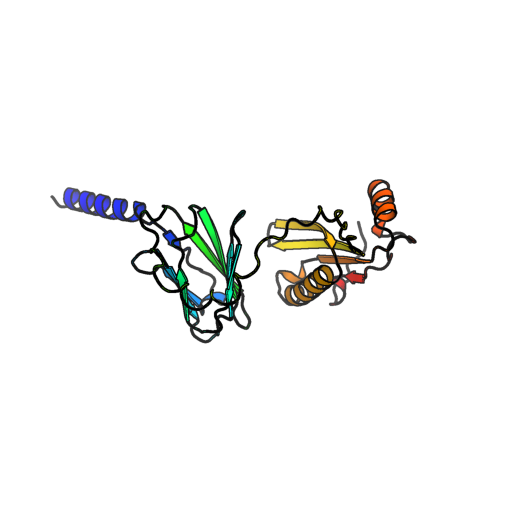? 23.481 7.627 -22.418 1.00 78.25 207 HIS A O 1
ATOM 1709 N N . LYS A 1 208 ? 22.452 5.794 -21.651 1.00 83.00 208 LYS A N 1
ATOM 1710 C CA . LYS A 1 208 ? 21.559 6.507 -20.727 1.00 83.00 208 LYS A CA 1
ATOM 1711 C C . LYS A 1 208 ? 22.297 7.288 -19.629 1.00 83.00 208 LYS A C 1
ATOM 1713 O O . LYS A 1 208 ? 21.743 8.231 -19.072 1.00 83.00 208 LYS A O 1
ATOM 1718 N N . VAL A 1 209 ? 23.500 6.859 -19.242 1.00 82.12 209 VAL A N 1
ATOM 1719 C CA . VAL A 1 209 ? 24.339 7.599 -18.281 1.00 82.12 209 VAL A CA 1
ATOM 1720 C C . VAL A 1 209 ? 25.005 8.806 -18.945 1.00 82.12 209 VAL A C 1
ATOM 1722 O O . VAL A 1 209 ? 25.163 9.835 -18.296 1.00 82.12 209 VAL A O 1
ATOM 1725 N N . LEU A 1 210 ? 25.377 8.681 -20.221 1.00 75.44 210 LEU A N 1
ATOM 1726 C CA . LEU A 1 210 ? 26.094 9.711 -20.975 1.00 75.44 210 LEU A CA 1
ATOM 1727 C C . LEU A 1 210 ? 25.166 10.798 -21.537 1.00 75.44 210 LEU A C 1
ATOM 1729 O O . LEU A 1 210 ? 25.579 11.947 -21.646 1.00 75.44 210 LEU A O 1
ATOM 1733 N N . ASP A 1 211 ? 23.925 10.445 -21.873 1.00 75.31 211 ASP A N 1
ATOM 1734 C CA . ASP A 1 211 ? 22.948 11.337 -22.495 1.00 75.31 211 ASP A CA 1
ATOM 1735 C C . ASP A 1 211 ? 21.635 11.348 -21.692 1.00 75.31 211 ASP A C 1
ATOM 1737 O O . ASP A 1 211 ? 20.984 10.315 -21.496 1.00 75.31 211 ASP A O 1
ATOM 1741 N N . LYS A 1 212 ? 21.251 12.537 -21.205 1.00 75.06 212 LYS A N 1
ATOM 1742 C CA . LYS A 1 212 ? 20.039 12.746 -20.395 1.00 75.06 212 LYS A CA 1
ATOM 1743 C C . LYS A 1 212 ? 18.759 12.557 -21.211 1.00 75.06 212 LYS A C 1
ATOM 1745 O O . LYS A 1 212 ? 17.772 12.077 -20.650 1.00 75.06 212 LYS A O 1
ATOM 1750 N N . ASP A 1 213 ? 18.814 12.830 -22.513 1.00 78.38 213 ASP A N 1
ATOM 1751 C CA . ASP A 1 213 ? 17.661 12.801 -23.421 1.00 78.38 213 ASP A CA 1
ATOM 1752 C C . ASP A 1 213 ? 17.618 11.516 -24.252 1.00 78.38 213 ASP A C 1
ATOM 1754 O O . ASP A 1 213 ? 16.802 11.360 -25.161 1.00 78.38 213 ASP A O 1
ATOM 1758 N N . TYR A 1 214 ? 18.478 10.553 -23.914 1.00 78.75 214 TYR A N 1
ATOM 1759 C CA . TYR A 1 214 ? 18.647 9.297 -24.633 1.00 78.75 214 TYR A CA 1
ATOM 1760 C C . TYR A 1 214 ? 17.334 8.533 -24.856 1.00 78.75 214 TYR A C 1
ATOM 1762 O O . TYR A 1 214 ? 17.160 7.912 -25.900 1.00 78.75 214 TYR A O 1
ATOM 1770 N N . LEU A 1 215 ? 16.393 8.611 -23.907 1.00 79.31 215 LEU A N 1
ATOM 1771 C CA . LEU A 1 215 ? 15.090 7.934 -23.977 1.00 79.31 215 LEU A CA 1
ATOM 1772 C C . LEU A 1 215 ? 14.150 8.495 -25.058 1.00 79.31 215 LEU A C 1
ATOM 1774 O O . LEU A 1 215 ? 13.177 7.827 -25.400 1.00 79.31 215 LEU A O 1
ATOM 1778 N N . TYR A 1 216 ? 14.443 9.679 -25.600 1.00 77.19 216 TYR A N 1
ATOM 1779 C CA . TYR A 1 216 ? 13.645 10.346 -26.633 1.00 77.19 216 TYR A CA 1
ATOM 1780 C C . TYR A 1 216 ? 14.274 10.254 -28.029 1.00 77.19 216 TYR A C 1
ATOM 1782 O O . TYR A 1 216 ? 13.700 10.729 -29.008 1.00 77.19 216 TYR A O 1
ATOM 1790 N N . ARG A 1 217 ? 15.454 9.631 -28.152 1.00 73.12 217 ARG A N 1
ATOM 1791 C CA . ARG A 1 217 ? 16.162 9.469 -29.426 1.00 73.12 217 ARG A CA 1
ATOM 1792 C C . ARG A 1 217 ? 15.957 8.078 -30.016 1.00 73.12 217 ARG A C 1
ATOM 1794 O O . ARG A 1 217 ? 15.713 7.095 -29.312 1.00 73.12 217 ARG A O 1
ATOM 1801 N N . LYS A 1 218 ? 16.099 7.991 -31.341 1.00 76.38 218 LYS A N 1
ATOM 1802 C CA . LYS A 1 218 ? 16.171 6.704 -32.040 1.00 76.38 218 LYS A CA 1
ATOM 1803 C C . LYS A 1 218 ? 17.397 5.928 -31.564 1.00 76.38 218 LYS A C 1
ATOM 1805 O O . LYS A 1 218 ? 18.507 6.451 -31.611 1.00 76.38 218 LYS A O 1
ATOM 1810 N N . SER A 1 219 ? 17.194 4.698 -31.103 1.00 74.50 219 SER A N 1
ATOM 1811 C CA . SER A 1 219 ? 18.271 3.831 -30.628 1.00 74.50 219 SER A CA 1
ATOM 1812 C C . SER A 1 219 ? 18.022 2.383 -31.043 1.00 74.50 219 SER A C 1
ATOM 1814 O O . SER A 1 219 ? 16.880 1.932 -30.999 1.00 74.50 219 SER A O 1
ATOM 1816 N N . PRO A 1 220 ? 19.068 1.628 -31.412 1.00 74.31 220 PRO A N 1
ATOM 1817 C CA . PRO A 1 220 ? 18.945 0.199 -31.683 1.00 74.31 220 PRO A CA 1
ATOM 1818 C C . PRO A 1 220 ? 18.845 -0.648 -30.403 1.00 74.31 220 PRO A C 1
ATOM 1820 O O . PRO A 1 220 ? 18.614 -1.848 -30.486 1.00 74.31 220 PRO A O 1
ATOM 1823 N N . TYR A 1 221 ? 19.049 -0.062 -29.218 1.00 81.25 221 TYR A N 1
ATOM 1824 C CA . TYR A 1 221 ? 19.178 -0.813 -27.961 1.00 81.25 221 TYR A CA 1
ATOM 1825 C C . TYR A 1 221 ? 17.886 -0.883 -27.138 1.00 81.25 221 TYR A C 1
ATOM 1827 O O . TYR A 1 221 ? 17.823 -1.624 -26.156 1.00 81.25 221 TYR A O 1
ATOM 1835 N N . PHE A 1 222 ? 16.875 -0.099 -27.507 1.00 84.19 222 PHE A N 1
ATOM 1836 C CA . PHE A 1 222 ? 15.556 -0.080 -26.885 1.00 84.19 222 PHE A CA 1
ATOM 1837 C C . PHE A 1 222 ? 14.528 0.475 -27.877 1.00 84.19 222 PHE A C 1
ATOM 1839 O O . PHE A 1 222 ? 14.897 1.115 -28.863 1.00 84.19 222 PHE A O 1
ATOM 1846 N N . ASN A 1 223 ? 13.241 0.262 -27.630 1.00 80.00 223 ASN A N 1
ATOM 1847 C CA . ASN A 1 223 ? 12.197 0.849 -28.461 1.00 80.00 223 ASN A CA 1
ATOM 1848 C C . ASN A 1 223 ? 12.071 2.362 -28.213 1.00 80.00 223 ASN A C 1
ATOM 1850 O O . ASN A 1 223 ? 11.737 2.805 -27.129 1.00 80.00 223 ASN A O 1
ATOM 1854 N N . SER A 1 224 ? 12.290 3.207 -29.215 1.00 77.94 224 SER A N 1
ATOM 1855 C CA . SER A 1 224 ? 12.158 4.663 -29.008 1.00 77.94 224 SER A CA 1
ATOM 1856 C C . SER A 1 224 ? 10.722 5.108 -28.726 1.00 77.94 224 SER A C 1
ATOM 1858 O O . SER A 1 224 ? 10.508 6.095 -28.029 1.00 77.94 224 SER A O 1
ATOM 1860 N N . LYS A 1 225 ? 9.735 4.360 -29.235 1.00 80.56 225 LYS A N 1
ATOM 1861 C CA . LYS A 1 225 ? 8.337 4.485 -28.823 1.00 80.56 225 LYS A CA 1
ATOM 1862 C C . LYS A 1 225 ? 8.114 3.564 -27.617 1.00 80.56 225 LYS A C 1
ATOM 1864 O O . LYS A 1 225 ? 8.329 2.363 -27.783 1.00 80.56 225 LYS A O 1
ATOM 1869 N N . PRO A 1 226 ? 7.690 4.084 -26.450 1.00 85.88 226 PRO A N 1
ATOM 1870 C CA . PRO A 1 226 ? 7.432 3.259 -25.275 1.00 85.88 226 PRO A CA 1
ATOM 1871 C C . PRO A 1 226 ? 6.471 2.106 -25.583 1.00 85.88 226 PRO A C 1
ATOM 1873 O O . PRO A 1 226 ? 5.498 2.277 -26.317 1.00 85.88 226 PRO A O 1
ATOM 1876 N N . TYR A 1 227 ? 6.726 0.951 -24.970 1.00 84.44 227 TYR A N 1
ATOM 1877 C CA . TYR A 1 227 ? 5.827 -0.206 -24.969 1.00 84.44 227 TYR A CA 1
ATOM 1878 C C . TYR A 1 227 ? 4.481 0.134 -24.317 1.00 84.44 227 TYR A C 1
ATOM 1880 O O . TYR A 1 227 ? 3.427 -0.292 -24.777 1.00 84.44 227 TYR A O 1
ATOM 1888 N N . TYR A 1 228 ? 4.517 0.942 -23.257 1.00 86.00 228 TYR A N 1
ATOM 1889 C CA . TYR A 1 228 ? 3.326 1.451 -22.592 1.00 86.00 228 TYR A CA 1
ATOM 1890 C C . TYR A 1 228 ? 3.562 2.879 -22.112 1.00 86.00 228 TYR A C 1
ATOM 1892 O O . TYR A 1 228 ? 4.634 3.195 -21.594 1.00 86.00 228 TYR A O 1
ATOM 1900 N N . THR A 1 229 ? 2.540 3.718 -22.240 1.00 85.19 229 THR A N 1
ATOM 1901 C CA . THR A 1 229 ? 2.470 5.036 -21.611 1.00 85.19 229 THR A CA 1
ATOM 1902 C C . THR A 1 229 ? 1.058 5.266 -21.085 1.00 85.19 229 THR A C 1
ATOM 1904 O O . THR A 1 229 ? 0.075 4.825 -21.683 1.00 85.19 229 THR A O 1
ATOM 1907 N N . THR A 1 230 ? 0.947 5.966 -19.961 1.00 78.69 230 THR A N 1
ATOM 1908 C CA . THR A 1 230 ? -0.340 6.339 -19.361 1.00 78.69 230 THR A CA 1
ATOM 1909 C C . THR A 1 230 ? -1.163 7.310 -20.232 1.00 78.69 230 THR A C 1
ATOM 1911 O O . THR A 1 230 ? -2.357 7.465 -20.002 1.00 78.69 230 THR A O 1
ATOM 1914 N N . GLU A 1 231 ? -0.589 7.876 -21.297 1.00 63.97 231 GLU A N 1
ATOM 1915 C CA . GLU A 1 231 ? -1.267 8.766 -22.262 1.00 63.97 231 GLU A CA 1
ATOM 1916 C C . GLU A 1 231 ? -2.390 8.110 -23.096 1.00 63.97 231 GLU A C 1
ATOM 1918 O O . GLU A 1 231 ? -3.112 8.797 -23.813 1.00 63.97 231 GLU A O 1
ATOM 1923 N N . SER A 1 232 ? -2.625 6.798 -22.982 1.00 44.81 232 SER A N 1
ATOM 1924 C CA . SER A 1 232 ? -3.672 6.098 -23.751 1.00 44.81 232 SER A CA 1
ATOM 1925 C C . SER A 1 232 ? -5.125 6.338 -23.272 1.00 44.81 232 SER A C 1
ATOM 1927 O O . SER A 1 232 ? -6.032 5.658 -23.752 1.00 44.81 232 SER A O 1
ATOM 1929 N N . TYR A 1 233 ? -5.383 7.290 -22.366 1.00 40.16 233 TYR A N 1
ATOM 1930 C CA . TYR A 1 233 ? -6.739 7.718 -21.967 1.00 40.16 233 TYR A CA 1
ATOM 1931 C C . TYR A 1 233 ? -6.901 9.254 -21.930 1.00 40.16 233 TYR A C 1
ATOM 1933 O O . TYR A 1 233 ? -7.421 9.811 -20.966 1.00 40.16 233 TYR A O 1
ATOM 1941 N N . GLY A 1 234 ? -6.490 9.946 -22.999 1.00 35.09 234 GLY A N 1
ATOM 1942 C CA . GLY A 1 234 ? -7.031 11.275 -23.331 1.00 35.09 234 GLY A CA 1
ATOM 1943 C C . GLY A 1 234 ? -6.426 12.484 -22.609 1.00 35.09 234 GLY A C 1
ATOM 1944 O O . GLY A 1 234 ? -7.072 13.525 -22.542 1.00 35.09 234 GLY A O 1
ATOM 1945 N N . LEU A 1 235 ? -5.199 12.383 -22.102 1.00 34.75 235 LEU A N 1
ATOM 1946 C CA . LEU A 1 235 ? -4.400 13.554 -21.740 1.00 34.75 235 LEU A CA 1
ATOM 1947 C C . LEU A 1 235 ? -3.111 13.501 -22.554 1.00 34.75 235 LEU A C 1
ATOM 1949 O O . LEU A 1 235 ? -2.198 12.750 -22.221 1.00 34.75 235 LEU A O 1
ATOM 1953 N N . GLU A 1 236 ? -3.070 14.270 -23.642 1.00 32.84 236 GLU A N 1
ATOM 1954 C CA . GLU A 1 236 ? -1.824 14.574 -24.339 1.00 32.84 236 GLU A CA 1
ATOM 1955 C C . GLU A 1 236 ? -0.888 15.253 -23.336 1.00 32.84 236 GLU A C 1
ATOM 1957 O O . GLU A 1 236 ? -1.179 16.340 -22.830 1.00 32.84 236 GLU A O 1
ATOM 1962 N N . ILE A 1 237 ? 0.232 14.607 -23.010 1.00 37.09 237 ILE A N 1
ATOM 1963 C CA . ILE A 1 237 ? 1.318 15.308 -22.335 1.00 37.09 237 ILE A CA 1
ATOM 1964 C C . ILE A 1 237 ? 1.906 16.231 -23.394 1.00 37.09 237 ILE A C 1
ATOM 1966 O O . ILE A 1 237 ? 2.581 15.785 -24.322 1.00 37.09 237 ILE A O 1
ATOM 1970 N N . SER A 1 238 ? 1.618 17.526 -23.275 1.00 30.59 238 SER A N 1
ATOM 1971 C CA . SER A 1 238 ? 2.320 18.534 -24.050 1.00 30.59 238 SER A CA 1
ATOM 1972 C C . SER A 1 238 ? 3.814 18.382 -23.777 1.00 30.59 238 SER A C 1
ATOM 1974 O O . SER A 1 238 ? 4.304 18.497 -22.651 1.00 30.59 238 SER A O 1
ATOM 1976 N N . SER A 1 239 ? 4.539 18.044 -24.836 1.00 36.34 239 SER A N 1
ATOM 1977 C CA . SER A 1 239 ? 5.988 17.977 -24.864 1.00 36.34 239 SER A CA 1
ATOM 1978 C C . SER A 1 239 ? 6.551 19.363 -24.575 1.00 36.34 239 SER A C 1
ATOM 1980 O O . SER A 1 239 ? 6.597 20.196 -25.474 1.00 36.34 239 SER A O 1
ATOM 1982 N N . ASN A 1 240 ? 6.941 19.620 -23.330 1.00 29.95 240 ASN A N 1
ATOM 1983 C CA . ASN A 1 240 ? 7.827 20.719 -22.958 1.00 29.95 240 ASN A CA 1
ATOM 1984 C C . ASN A 1 240 ? 8.501 20.403 -21.619 1.00 29.95 240 ASN A C 1
ATOM 1986 O O . ASN A 1 240 ? 8.032 20.840 -20.571 1.00 29.95 240 ASN A O 1
ATOM 1990 N N . TYR A 1 241 ? 9.595 19.641 -21.682 1.00 32.44 241 TYR A N 1
ATOM 1991 C CA . TYR A 1 241 ? 10.739 19.728 -20.770 1.00 32.44 241 TYR A CA 1
ATOM 1992 C C . TYR A 1 241 ? 12.002 19.297 -21.503 1.00 32.44 241 TYR A C 1
ATOM 1994 O O . TYR A 1 241 ? 11.950 18.226 -22.149 1.00 32.44 241 TYR A O 1
#